Protein AF-A0A2N0Q363-F1 (afdb_monomer_lite)

Radius of gyration: 27.25 Å; chains: 1; bounding box: 91×52×74 Å

Secondary structure (DSSP, 8-state):
-------STHHHHHHHTTTTTTTTSS-----------------------------------------PPPPPPHHHHHHHHHH-----EEE--EEEEEEEEEE-S-HHHHHHT-TT-EEE-S--EEE--SS--SSPPSEEEEEEETT---TTS-SB-SS-B--TT-EEEHHHHHHHHHTT--EEE--SSS-EEE--GGGEEEHHHHHHHHHHHHHHHHHT-HHHHHHHHHHHHHHHHHHTPPPPTTS---TTTTTHHHHHHHHHHHHHHHHGGGGGGEEEEETTEEEEE--S-----BSSSTT-EEEEEEEEEEESSSS-EEEEEEE-----------------PPPHHHHHHHHHHHHHHHHHH----

Sequence (369 aa):
MIKTAPFSILEYLNKRYHGDIIKNSVLDDISSDSHDDPPDNGNHKDNADYEESDAPNEYDTASFSTTKSTRLSNEEELWISKTSIGPIIWAEAYEGKAIQYDHINEFYPSVLLQKGVQWPTGSGKFKTITRLNNNLQYGIYRVHIEGLPKKSSPQCSQLFRYNQEEYYTHYDIEIARKNGLGVELINISPNAYVFNPENLMDGKELFEDWAKVLIAIKRKKGIAGKVAKDLLVSLWGILCENPRKNGKVGPHRRMKPFILALARKTITETIRPISNHVKRIHTDGFILTNTIDNNLQVGPNTGDLKCEKNGSVIIKNSINVSWTNTEKEITNFVDKQGKKEREVTIPNELITIIIEYCDKLHPLLFINK

pLDDT: mean 70.88, std 25.03, range [20.95, 98.25]

Organism: NCBI:txid588596

InterPro domains:
  IPR043502 DNA/RNA polymerase superfamily [SSF56672] (74-319)

Foldseek 3Di:
DDDDDDPDDVVVCCVVVPNQLPPPPDDDDDDDDDDDDDDDDDDDDDDDDDDDDDDDDDPPPPPPPLLAQDDDDPVLVVLLVLLLDAAAWWFDWDWWWWFKKFFPLFLLVCLLQPPFDKFFRDFWDFAADDDDDPDDAFWKFQKDKAPQDDPPDDQHDLQAGHRPSRIYTPLRVNSSVVVVIDIGHDRDGRGITHDDPVRIDHSCVQPVVLCVVLVVQLVVPDPSVVVSSVVSVVLLCLCQPDQDPVRDHRRNSRRNSVSRSSQSSLSSVQCVLVVVQWRTDDRRMTMGHDDPDPVAQADNDRRGMHGQWTAIWGDPISVDIDGDPTDGPPPDPDDPDDDDDDDDNDPVVSSCVVVVVCVVCCSHGNDDD

Structure (mmCIF, N/CA/C/O backbone):
data_AF-A0A2N0Q363-F1
#
_entry.id   AF-A0A2N0Q363-F1
#
loop_
_atom_site.group_PDB
_atom_site.id
_atom_site.type_symbol
_atom_site.label_atom_id
_atom_site.label_alt_id
_atom_site.label_comp_id
_atom_site.label_asym_id
_atom_site.label_entity_id
_atom_site.label_seq_id
_atom_site.pdbx_PDB_ins_code
_atom_site.Cartn_x
_atom_site.Cartn_y
_atom_site.Cartn_z
_atom_site.occupancy
_atom_site.B_iso_or_equiv
_atom_site.auth_seq_id
_atom_site.auth_comp_id
_atom_site.auth_asym_id
_atom_site.auth_atom_id
_atom_site.pdbx_PDB_model_num
ATOM 1 N N . MET A 1 1 ? 29.050 34.525 14.781 1.00 24.78 1 MET A N 1
ATOM 2 C CA . MET A 1 1 ? 28.372 34.343 13.473 1.00 24.78 1 MET A CA 1
ATOM 3 C C . MET A 1 1 ? 27.379 33.196 13.586 1.00 24.78 1 MET A C 1
ATOM 5 O O . MET A 1 1 ? 27.803 32.093 13.895 1.00 24.78 1 MET A O 1
ATOM 9 N N . ILE A 1 2 ? 26.090 33.432 13.337 1.00 26.44 2 ILE A N 1
ATOM 10 C CA . ILE A 1 2 ? 25.059 32.378 13.338 1.00 26.44 2 ILE A CA 1
ATOM 11 C C . ILE A 1 2 ? 25.048 31.703 11.959 1.00 26.44 2 ILE A C 1
ATOM 13 O O . ILE A 1 2 ? 24.819 32.389 10.963 1.00 26.44 2 ILE A O 1
ATOM 17 N N . LYS A 1 3 ? 25.269 30.381 11.876 1.00 20.95 3 LYS A N 1
ATOM 18 C CA . LYS A 1 3 ? 25.103 29.614 10.624 1.00 20.95 3 LYS A CA 1
ATOM 19 C C . LYS A 1 3 ? 24.390 28.266 10.825 1.00 20.95 3 LYS A C 1
ATOM 21 O O . LYS A 1 3 ? 25.010 27.235 11.048 1.00 20.95 3 LYS A O 1
ATOM 26 N N . THR A 1 4 ? 23.073 28.334 10.606 1.00 22.66 4 THR A N 1
ATOM 27 C CA . THR A 1 4 ? 22.195 27.304 10.003 1.00 22.66 4 THR A CA 1
ATOM 28 C C . THR A 1 4 ? 21.996 25.963 10.725 1.00 22.66 4 THR A C 1
ATOM 30 O O . THR A 1 4 ? 22.806 25.045 10.611 1.00 22.66 4 THR A O 1
ATOM 33 N N . ALA A 1 5 ? 20.819 25.831 11.348 1.00 22.64 5 ALA A N 1
ATOM 34 C CA . ALA A 1 5 ? 20.248 24.591 11.879 1.00 22.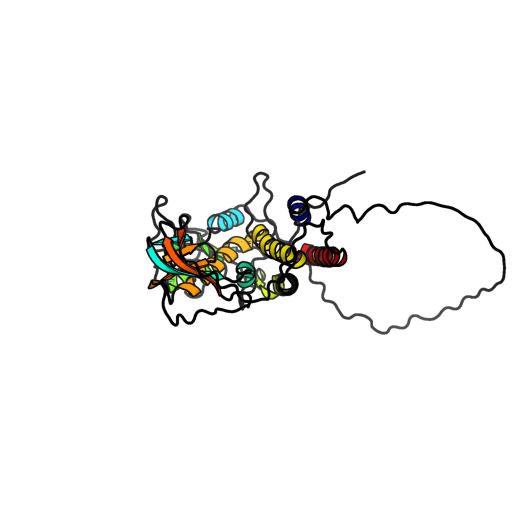64 5 ALA A CA 1
ATOM 35 C C . ALA A 1 5 ? 19.806 23.593 10.773 1.00 22.64 5 ALA A C 1
ATOM 37 O O . ALA A 1 5 ? 19.520 24.018 9.647 1.00 22.64 5 ALA A O 1
ATOM 38 N N . PRO A 1 6 ? 19.711 22.280 11.072 1.00 33.47 6 PRO A N 1
ATOM 39 C CA . PRO A 1 6 ? 19.264 21.266 10.116 1.00 33.47 6 PRO A CA 1
ATOM 40 C C . PRO A 1 6 ? 17.733 21.231 9.942 1.00 33.47 6 PRO A C 1
ATOM 42 O O . PRO A 1 6 ? 16.970 21.168 10.903 1.00 33.47 6 PRO A O 1
ATOM 45 N N . PHE A 1 7 ? 17.286 21.202 8.682 1.00 40.78 7 PHE A N 1
ATOM 46 C CA . PHE A 1 7 ? 15.884 21.018 8.276 1.00 40.78 7 PHE A CA 1
ATOM 47 C C . PHE A 1 7 ? 15.470 19.529 8.339 1.00 40.78 7 PHE A C 1
ATOM 49 O O . PHE A 1 7 ? 15.296 18.873 7.310 1.00 40.78 7 PHE A O 1
ATOM 56 N N . SER A 1 8 ? 15.297 18.979 9.539 1.00 48.00 8 SER A N 1
ATOM 57 C CA . SER A 1 8 ? 14.706 17.650 9.764 1.00 48.00 8 SER A CA 1
ATOM 58 C C . SER A 1 8 ? 13.872 17.645 11.056 1.00 48.00 8 SER A C 1
ATOM 60 O O . SER A 1 8 ? 13.942 18.596 11.827 1.00 48.00 8 SER A O 1
ATOM 62 N N . ILE A 1 9 ? 13.022 16.620 11.230 1.00 37.81 9 ILE A N 1
ATOM 63 C CA . ILE A 1 9 ? 12.110 16.273 12.356 1.00 37.81 9 ILE A CA 1
ATOM 64 C C . ILE A 1 9 ? 12.004 17.266 13.539 1.00 37.81 9 ILE A C 1
ATOM 66 O O . ILE A 1 9 ? 10.901 17.725 13.837 1.00 37.81 9 ILE A O 1
ATOM 70 N N . LEU A 1 10 ? 13.112 17.621 14.197 1.00 39.03 10 LEU A N 1
ATOM 71 C CA . LEU A 1 10 ? 13.212 18.665 15.228 1.00 39.03 10 LEU A CA 1
ATOM 72 C C . LEU A 1 10 ? 12.486 19.977 14.881 1.00 39.03 10 LEU A C 1
ATOM 74 O O . LEU A 1 10 ? 11.858 20.567 15.757 1.00 39.03 10 LEU A O 1
ATOM 78 N N . GLU A 1 11 ? 12.517 20.442 13.629 1.00 41.94 11 GLU A N 1
ATOM 79 C CA . GLU A 1 11 ? 11.822 21.678 13.231 1.00 41.94 11 GLU A CA 1
ATOM 80 C C . GLU A 1 11 ? 10.291 21.496 13.167 1.00 41.94 11 GLU A C 1
ATOM 82 O O . GLU A 1 11 ? 9.531 22.406 13.502 1.00 41.94 11 GLU A O 1
ATOM 87 N N . TYR A 1 12 ? 9.823 20.300 12.788 1.00 41.06 12 TYR A N 1
ATOM 88 C CA . TYR A 1 12 ? 8.403 19.931 12.814 1.00 41.06 12 TYR A CA 1
ATOM 89 C C . TYR A 1 12 ? 7.897 19.796 14.255 1.00 41.06 12 TYR A C 1
ATOM 91 O O . TYR A 1 12 ? 6.824 20.307 14.576 1.00 41.06 12 TYR A O 1
ATOM 99 N N . LEU A 1 13 ? 8.694 19.189 15.141 1.00 42.41 13 LEU A N 1
ATOM 100 C CA . LEU A 1 13 ? 8.395 19.117 16.572 1.00 42.41 13 LEU A CA 1
ATOM 101 C C . LEU A 1 13 ? 8.365 20.523 17.197 1.00 42.41 13 LEU A C 1
ATOM 103 O O . LEU A 1 13 ? 7.363 20.888 17.806 1.00 42.41 13 LEU A O 1
ATOM 107 N N . ASN A 1 14 ? 9.375 21.366 16.959 1.00 42.72 14 ASN A N 1
ATOM 108 C CA . ASN A 1 14 ? 9.403 22.748 17.461 1.00 42.72 14 ASN A CA 1
ATOM 109 C C . ASN A 1 14 ? 8.203 23.590 16.995 1.00 42.72 14 ASN A C 1
ATOM 111 O O . ASN A 1 14 ? 7.632 24.336 17.789 1.00 42.72 14 ASN A O 1
ATOM 115 N N . LYS A 1 15 ? 7.783 23.449 15.730 1.00 44.00 15 LYS A N 1
ATOM 116 C CA . LYS A 1 15 ? 6.592 24.134 15.193 1.00 44.00 15 LYS A CA 1
ATOM 117 C C . LYS A 1 15 ? 5.273 23.608 15.762 1.00 44.00 15 LYS A C 1
ATOM 119 O O . LYS A 1 15 ? 4.303 24.355 15.804 1.00 44.00 15 LYS A O 1
ATOM 124 N N . ARG A 1 16 ? 5.218 22.339 16.178 1.00 38.91 16 ARG A N 1
ATOM 125 C CA . ARG A 1 16 ? 4.003 21.675 16.687 1.00 38.91 16 ARG A CA 1
ATOM 126 C C . ARG A 1 16 ? 3.848 21.764 18.210 1.00 38.91 16 ARG A C 1
ATOM 128 O O . ARG A 1 16 ? 2.730 21.629 18.699 1.00 38.91 16 ARG A O 1
ATOM 135 N N . TYR A 1 17 ? 4.942 22.004 18.933 1.00 44.47 17 TYR A N 1
ATOM 136 C CA . TYR A 1 17 ? 5.000 22.075 20.399 1.00 44.47 17 TYR A CA 1
ATOM 137 C C . TYR A 1 17 ? 5.496 23.433 20.940 1.00 44.47 17 TYR A C 1
ATOM 139 O O . TYR A 1 17 ? 5.886 23.507 22.094 1.00 44.47 17 TYR A O 1
ATOM 147 N N . HIS A 1 18 ? 5.480 24.496 20.123 1.00 38.81 18 HIS A N 1
ATOM 148 C CA . HIS A 1 18 ? 5.748 25.892 20.517 1.00 38.81 18 HIS A CA 1
ATOM 149 C C . HIS A 1 18 ? 6.962 26.120 21.451 1.00 38.81 18 HIS A C 1
ATOM 151 O O . HIS A 1 18 ? 6.820 26.511 22.599 1.00 38.81 18 HIS A O 1
ATOM 157 N N . GLY A 1 19 ? 8.180 26.008 20.913 1.00 38.25 19 GLY A N 1
ATOM 158 C CA . GLY A 1 19 ? 9.359 26.706 21.463 1.00 38.25 19 GLY A CA 1
ATOM 159 C C . GLY A 1 19 ? 10.042 26.122 22.710 1.00 38.25 19 GLY A C 1
ATOM 160 O O . GLY A 1 19 ? 11.163 26.535 23.005 1.00 38.25 19 GLY A O 1
ATOM 161 N N . ASP A 1 20 ? 9.451 25.138 23.389 1.00 37.22 20 ASP A N 1
ATOM 162 C CA . ASP A 1 20 ? 9.991 24.609 24.655 1.00 37.22 20 ASP A CA 1
ATOM 163 C C . ASP A 1 20 ? 11.162 23.617 24.503 1.00 37.22 20 ASP A C 1
ATOM 165 O O . ASP A 1 20 ? 11.815 23.276 25.485 1.00 37.22 20 ASP A O 1
ATOM 169 N N . ILE A 1 21 ? 11.481 23.162 23.284 1.00 38.59 21 ILE A N 1
ATOM 170 C CA . ILE A 1 21 ? 12.544 22.159 23.055 1.00 38.59 21 ILE A CA 1
ATOM 171 C C . ILE A 1 21 ? 13.954 22.786 23.094 1.00 38.59 21 ILE A C 1
ATOM 173 O O . ILE A 1 21 ? 14.920 22.088 23.382 1.00 38.59 21 ILE A O 1
ATOM 177 N N . ILE A 1 22 ? 14.098 24.087 22.802 1.00 35.25 22 ILE A N 1
ATOM 178 C CA . ILE A 1 22 ? 15.415 24.734 22.593 1.00 35.25 22 ILE A CA 1
ATOM 179 C C . ILE A 1 22 ? 15.837 25.653 23.758 1.00 35.25 22 ILE A C 1
ATOM 181 O O . ILE A 1 22 ? 17.015 25.970 23.893 1.00 35.25 22 ILE A O 1
ATOM 185 N N . LYS A 1 23 ? 14.919 26.070 24.642 1.00 32.62 23 LYS A N 1
ATOM 186 C CA . LYS A 1 23 ? 15.236 27.060 25.692 1.00 32.62 23 LYS A CA 1
ATOM 187 C C . LYS A 1 23 ? 16.161 26.573 26.817 1.00 32.62 23 LYS A C 1
ATOM 189 O O . LYS A 1 23 ? 16.752 27.418 27.472 1.00 32.62 23 LYS A O 1
ATOM 194 N N . ASN A 1 24 ? 16.314 25.263 27.018 1.00 34.06 24 ASN A N 1
ATOM 195 C CA . ASN A 1 24 ? 17.075 24.701 28.145 1.00 34.06 24 ASN A CA 1
ATOM 196 C C . ASN A 1 24 ? 18.495 24.216 27.778 1.00 34.06 24 ASN A C 1
ATOM 198 O O . ASN A 1 24 ? 19.090 23.476 28.555 1.00 34.06 24 ASN A O 1
ATOM 202 N N . SER A 1 25 ? 19.034 24.565 26.601 1.00 34.03 25 SER A N 1
ATOM 203 C CA . SER A 1 25 ? 20.354 24.077 26.150 1.00 34.03 25 SER A CA 1
ATOM 204 C C . SER A 1 25 ? 21.435 25.156 26.001 1.00 34.03 25 SER A C 1
ATOM 206 O O . SER A 1 25 ? 22.494 24.862 25.450 1.00 34.03 25 SER A O 1
ATOM 208 N N . VAL A 1 26 ? 21.177 26.402 26.414 1.00 36.16 26 VAL A N 1
ATOM 209 C CA . VAL A 1 26 ? 22.154 27.508 26.405 1.00 36.16 26 VAL A CA 1
ATOM 210 C C . VAL A 1 26 ? 21.844 28.452 27.571 1.00 36.16 26 VAL A C 1
ATOM 212 O O . VAL A 1 26 ? 20.671 28.745 27.789 1.00 36.16 26 VAL A O 1
ATOM 215 N N . LEU A 1 27 ? 22.899 28.979 28.207 1.00 28.61 27 LEU A N 1
ATOM 216 C CA . LEU A 1 27 ? 22.931 29.866 29.385 1.00 28.61 27 LEU A CA 1
ATOM 217 C C . LEU A 1 27 ? 22.861 29.153 30.745 1.00 28.61 27 LEU A C 1
ATOM 219 O O . LEU A 1 27 ? 21.794 29.011 31.327 1.00 28.61 27 LEU A O 1
ATOM 223 N N . ASP A 1 28 ? 24.046 28.828 31.261 1.00 27.70 28 ASP A N 1
ATOM 224 C CA . ASP A 1 28 ? 24.479 29.304 32.580 1.00 27.70 28 ASP A CA 1
ATOM 225 C C . ASP A 1 28 ? 25.915 29.843 32.404 1.00 27.70 28 ASP A C 1
ATOM 227 O O . ASP A 1 28 ? 26.875 29.079 32.313 1.00 27.70 28 ASP A O 1
ATOM 231 N N . ASP A 1 29 ? 26.045 31.166 32.254 1.00 30.66 29 ASP A N 1
ATOM 232 C CA . ASP A 1 29 ? 27.328 31.873 32.121 1.00 30.66 29 ASP A CA 1
ATOM 233 C C . ASP A 1 29 ? 27.795 32.424 33.485 1.00 30.66 29 ASP A C 1
ATOM 235 O O . ASP A 1 29 ? 27.049 33.110 34.178 1.00 30.66 29 ASP A O 1
ATOM 239 N N . ILE A 1 30 ? 29.064 32.159 33.810 1.00 31.62 30 ILE A N 1
ATOM 240 C CA . ILE A 1 30 ? 30.063 33.052 34.442 1.00 31.62 30 ILE A CA 1
ATOM 241 C C . ILE A 1 30 ? 29.584 34.118 35.465 1.00 31.62 30 ILE A C 1
ATOM 243 O O . ILE A 1 30 ? 29.082 35.174 35.089 1.00 31.62 30 ILE A O 1
ATOM 247 N N . SER A 1 31 ? 29.972 33.932 36.738 1.00 27.50 31 SER A N 1
ATOM 248 C CA . SER A 1 31 ? 30.272 34.972 37.759 1.00 27.50 31 SER A CA 1
ATOM 249 C C . SER A 1 31 ? 30.922 34.253 38.963 1.00 27.50 31 SER A C 1
ATOM 251 O O . SER A 1 31 ? 30.257 33.429 39.577 1.00 27.50 31 SER A O 1
ATOM 253 N N . SER A 1 32 ? 32.249 34.237 39.160 1.00 27.86 32 SER A N 1
ATOM 254 C CA . SER A 1 32 ? 33.168 35.269 39.705 1.00 27.86 32 SER A CA 1
ATOM 255 C C . SER A 1 32 ? 33.143 35.429 41.240 1.00 27.86 32 SER A C 1
ATOM 257 O O . SER A 1 32 ? 32.070 35.448 41.832 1.00 27.86 32 SER A O 1
ATOM 259 N N . ASP A 1 33 ? 34.343 35.622 41.814 1.00 26.45 33 ASP A N 1
ATOM 260 C CA . ASP A 1 33 ? 34.711 35.839 43.236 1.00 26.45 33 ASP A CA 1
ATOM 261 C C . ASP A 1 33 ? 34.746 34.577 44.144 1.00 26.45 33 ASP A C 1
ATOM 263 O O . ASP A 1 33 ? 33.854 33.738 44.076 1.00 26.45 33 ASP A O 1
ATOM 267 N N . SER A 1 34 ? 35.750 34.354 45.016 1.00 28.02 34 SER A N 1
ATOM 268 C CA . SER A 1 34 ? 36.989 35.111 45.323 1.00 28.02 34 SER A CA 1
ATOM 269 C C . SER A 1 34 ? 38.110 34.229 45.947 1.00 28.02 34 SER A C 1
ATOM 271 O O . SER A 1 34 ? 37.933 33.032 46.144 1.00 28.02 34 SER A O 1
ATOM 273 N N . HIS A 1 35 ? 39.277 34.850 46.183 1.00 27.81 35 HIS A N 1
ATOM 274 C CA . HIS A 1 35 ? 40.577 34.362 46.700 1.00 27.81 35 HIS A CA 1
ATOM 275 C C . HIS A 1 35 ? 40.623 33.193 47.715 1.00 27.81 35 HIS A C 1
ATOM 277 O O . HIS A 1 35 ? 39.859 33.176 48.673 1.00 27.81 35 HIS A O 1
ATOM 283 N N . ASP A 1 36 ? 41.637 32.318 47.595 1.00 27.70 36 ASP A N 1
ATOM 284 C CA . ASP A 1 36 ? 42.900 32.394 48.376 1.00 27.70 36 ASP A CA 1
ATOM 285 C C . ASP A 1 36 ? 43.959 31.397 47.837 1.00 27.70 36 ASP A C 1
ATOM 287 O O . ASP A 1 36 ? 43.604 30.392 47.223 1.00 27.70 36 ASP A O 1
ATOM 291 N N . ASP A 1 37 ? 45.256 31.696 48.011 1.00 27.12 37 ASP A N 1
ATOM 292 C CA . ASP A 1 37 ? 46.393 30.996 47.367 1.00 27.12 37 ASP A CA 1
ATOM 293 C C . ASP A 1 37 ? 47.712 31.202 48.169 1.00 27.12 37 ASP A C 1
ATOM 295 O O . ASP A 1 37 ? 47.862 32.253 48.802 1.00 27.12 37 ASP A O 1
ATOM 299 N N . PRO A 1 38 ? 48.744 30.330 48.058 1.00 44.97 38 PRO A N 1
ATOM 300 C CA . PRO A 1 38 ? 48.733 28.887 48.336 1.00 44.97 38 PRO A CA 1
ATOM 301 C C . PRO A 1 38 ? 49.455 28.552 49.680 1.00 44.97 38 PRO A C 1
ATOM 303 O O . PRO A 1 38 ? 48.740 28.604 50.682 1.00 44.97 38 PRO A O 1
ATOM 306 N N . PRO A 1 39 ? 50.790 28.307 49.850 1.00 38.25 39 PRO A N 1
ATOM 307 C CA . PRO A 1 39 ? 51.896 27.872 48.966 1.00 38.25 39 PRO A CA 1
ATOM 308 C C . PRO A 1 39 ? 52.613 26.545 49.383 1.00 38.25 39 PRO A C 1
ATOM 310 O O . PRO A 1 39 ? 52.522 26.124 50.530 1.00 38.25 39 PRO A O 1
ATOM 313 N N . ASP A 1 40 ? 53.448 26.003 48.473 1.00 27.97 40 ASP A N 1
ATOM 314 C CA . ASP A 1 40 ? 54.680 25.191 48.713 1.00 27.97 40 ASP A CA 1
ATOM 315 C C . ASP A 1 40 ? 54.534 23.763 49.339 1.00 27.97 40 ASP A C 1
ATOM 317 O O . ASP A 1 40 ? 53.840 23.569 50.326 1.00 27.97 40 ASP A O 1
ATOM 321 N N . ASN A 1 41 ? 55.184 22.673 48.893 1.00 28.11 41 ASN A N 1
ATOM 322 C CA . ASN A 1 41 ? 56.568 22.524 48.416 1.00 28.11 41 ASN A CA 1
ATOM 323 C C . ASN A 1 41 ? 56.832 21.084 47.864 1.00 28.11 41 ASN A C 1
ATOM 325 O O . ASN A 1 41 ? 56.178 20.137 48.299 1.00 28.11 41 ASN A O 1
ATOM 329 N N . GLY A 1 42 ? 57.863 20.886 47.024 1.00 24.95 42 GLY A N 1
ATOM 330 C CA . GLY A 1 42 ? 58.711 19.675 47.125 1.00 24.95 42 GLY A CA 1
ATOM 331 C C . GLY A 1 42 ? 58.636 18.515 46.101 1.00 24.95 42 GLY A C 1
ATOM 332 O O . GLY A 1 42 ? 58.164 17.436 46.433 1.00 24.95 42 GLY A O 1
ATOM 333 N N . ASN A 1 43 ? 59.382 18.669 44.995 1.00 26.89 43 ASN A N 1
ATOM 334 C CA . ASN A 1 43 ? 60.409 17.721 44.486 1.00 26.89 43 ASN A CA 1
ATOM 335 C C . ASN A 1 43 ? 60.123 16.413 43.689 1.00 26.89 43 ASN A C 1
ATOM 337 O O . ASN A 1 43 ? 59.192 15.660 43.932 1.00 26.89 43 ASN A O 1
ATOM 341 N N . HIS A 1 44 ? 61.130 16.128 42.835 1.00 31.88 44 HIS A N 1
ATOM 342 C CA . HIS A 1 44 ? 61.491 14.903 42.083 1.00 31.88 44 HIS A CA 1
ATOM 343 C C . HIS A 1 44 ? 60.543 14.459 40.944 1.00 31.88 44 HIS A C 1
ATOM 345 O O . HIS A 1 44 ? 59.373 14.193 41.167 1.00 31.88 44 HIS A O 1
ATOM 351 N N . LYS A 1 45 ? 60.929 14.455 39.651 1.00 27.94 45 LYS A N 1
ATOM 352 C CA . LYS A 1 45 ? 62.086 13.819 38.959 1.00 27.94 45 LYS A CA 1
ATOM 353 C C . LYS A 1 45 ? 62.241 12.325 39.270 1.00 27.94 45 LYS A C 1
ATOM 355 O O . LYS A 1 45 ? 62.761 11.999 40.327 1.00 27.94 45 LYS A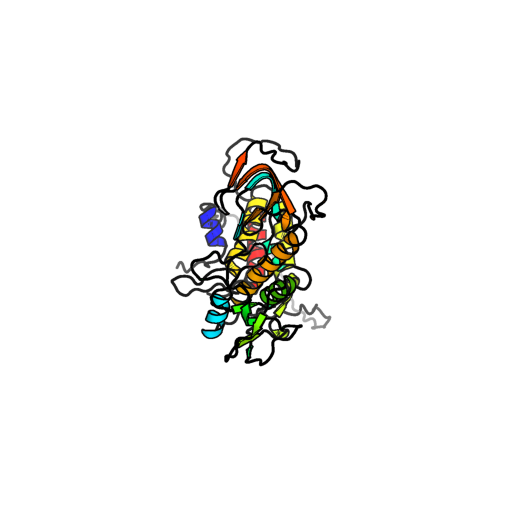 O 1
ATOM 360 N N . ASP A 1 46 ? 61.922 11.451 38.314 1.00 28.81 46 ASP A N 1
ATOM 361 C CA . ASP A 1 46 ? 62.925 10.938 37.361 1.00 28.81 46 ASP A CA 1
ATOM 362 C C . ASP A 1 46 ? 62.279 10.129 36.215 1.00 28.81 46 ASP A C 1
ATOM 364 O O . ASP A 1 46 ? 61.114 9.741 36.287 1.00 28.81 46 ASP A O 1
ATOM 368 N N . ASN A 1 47 ? 63.033 9.934 35.127 1.00 26.75 47 ASN A N 1
ATOM 369 C CA . ASN A 1 47 ? 62.620 9.151 33.956 1.00 26.75 47 ASN A CA 1
ATOM 370 C C . ASN A 1 47 ? 62.821 7.646 34.197 1.00 26.75 47 ASN A C 1
ATOM 372 O O . ASN A 1 47 ? 63.841 7.257 34.766 1.00 26.75 47 ASN A O 1
ATOM 376 N N . ALA A 1 48 ? 61.946 6.808 33.639 1.00 28.84 48 ALA A N 1
ATOM 377 C CA . ALA A 1 48 ? 62.285 5.433 33.270 1.00 28.84 48 ALA A CA 1
ATOM 378 C C . ALA A 1 48 ? 61.381 4.958 32.124 1.00 28.84 48 ALA A C 1
ATOM 380 O O . ALA A 1 48 ? 60.158 4.930 32.269 1.00 28.84 48 ALA A O 1
ATOM 381 N N . ASP A 1 49 ? 61.996 4.597 31.000 1.00 26.62 49 ASP A N 1
ATOM 382 C CA . ASP A 1 49 ? 61.336 3.935 29.877 1.00 26.62 49 ASP A CA 1
ATOM 383 C C . ASP A 1 49 ? 60.773 2.574 30.312 1.00 26.62 49 ASP A C 1
ATOM 385 O O . ASP A 1 49 ? 61.452 1.823 31.015 1.00 26.62 49 ASP A O 1
ATOM 389 N N . TYR A 1 50 ? 59.568 2.228 29.853 1.00 30.33 50 TYR A N 1
ATOM 390 C CA . TYR A 1 50 ? 59.069 0.854 29.897 1.00 30.33 50 TYR A CA 1
ATOM 391 C C . TYR A 1 50 ? 58.423 0.473 28.571 1.00 30.33 50 TYR A C 1
ATOM 393 O O . TYR A 1 50 ? 57.714 1.263 27.949 1.00 30.33 50 TYR A O 1
ATOM 401 N N . GLU A 1 51 ? 58.752 -0.740 28.141 1.00 28.55 51 GLU A N 1
ATOM 402 C CA . GLU A 1 51 ? 58.597 -1.215 26.773 1.00 28.55 51 GLU A CA 1
ATOM 403 C C . GLU A 1 51 ? 57.138 -1.483 26.383 1.00 28.55 51 GLU A C 1
ATOM 405 O O . GLU A 1 51 ? 56.314 -1.974 27.159 1.00 28.55 51 GLU A O 1
ATOM 410 N N . GLU A 1 52 ? 56.861 -1.191 25.117 1.00 30.38 52 GLU A N 1
ATOM 411 C CA . GLU A 1 52 ? 55.666 -1.585 24.383 1.00 30.38 52 GLU A CA 1
ATOM 412 C C . GLU A 1 52 ? 55.542 -3.122 24.378 1.00 30.38 52 GLU A C 1
ATOM 414 O O . GLU A 1 52 ? 56.463 -3.828 23.969 1.00 30.38 52 GLU A O 1
ATOM 419 N N . SER A 1 53 ? 54.416 -3.660 24.859 1.00 28.08 53 SER A N 1
ATOM 420 C CA . SER A 1 53 ? 54.111 -5.092 24.745 1.00 28.08 53 SER A CA 1
ATOM 421 C C . SER A 1 53 ? 52.635 -5.321 24.422 1.00 28.08 53 SER A C 1
ATOM 423 O O . SER A 1 53 ? 51.733 -4.921 25.159 1.00 28.08 53 SER A O 1
ATOM 425 N N . ASP A 1 54 ? 52.405 -5.957 23.274 1.00 29.91 54 ASP A N 1
ATOM 426 C CA . ASP A 1 54 ? 51.086 -6.172 22.689 1.00 29.91 54 ASP A CA 1
ATOM 427 C C . ASP A 1 54 ? 50.237 -7.196 23.458 1.00 29.91 54 ASP A C 1
ATOM 429 O O . ASP A 1 54 ? 50.636 -8.346 23.659 1.00 29.91 54 ASP A O 1
ATOM 433 N N . ALA A 1 55 ? 48.992 -6.825 23.762 1.00 26.84 55 ALA A N 1
ATOM 434 C CA . ALA A 1 55 ? 47.897 -7.769 23.976 1.00 26.84 55 ALA A CA 1
ATOM 435 C C . ALA A 1 55 ? 46.581 -7.168 23.436 1.00 26.84 55 ALA A C 1
ATOM 437 O O . ALA A 1 55 ? 46.341 -5.969 23.599 1.00 26.84 55 ALA A O 1
ATOM 438 N N . PRO A 1 56 ? 45.740 -7.955 22.740 1.00 25.86 56 PRO A N 1
ATOM 439 C CA . PRO A 1 56 ? 44.880 -7.417 21.690 1.00 25.86 56 PRO A CA 1
ATOM 440 C C . PRO A 1 56 ? 43.582 -6.812 22.221 1.00 25.86 56 PRO A C 1
ATOM 442 O O . PRO A 1 56 ? 42.829 -7.460 22.950 1.00 25.86 56 PRO A O 1
ATOM 445 N N . ASN A 1 57 ? 43.277 -5.597 21.768 1.00 28.30 57 ASN A N 1
ATOM 446 C CA . ASN A 1 57 ? 42.057 -4.886 22.122 1.00 28.30 57 ASN A CA 1
ATOM 447 C C . ASN A 1 57 ? 41.320 -4.415 20.861 1.00 28.30 57 ASN A C 1
ATOM 449 O O . ASN A 1 57 ? 41.244 -3.223 20.583 1.00 28.30 57 ASN A O 1
ATOM 453 N N . GLU A 1 58 ? 40.774 -5.358 20.089 1.00 26.62 58 GLU A N 1
ATOM 454 C CA . GLU A 1 58 ? 39.840 -5.025 19.012 1.00 26.62 58 GLU A CA 1
ATOM 455 C C . GLU A 1 58 ? 38.760 -6.107 18.874 1.00 26.62 58 GLU A C 1
ATOM 457 O O . GLU A 1 58 ? 38.922 -7.135 18.217 1.00 26.62 58 GLU A O 1
ATOM 462 N N . TYR A 1 59 ? 37.614 -5.863 19.519 1.00 27.11 59 TYR A N 1
ATOM 463 C CA . TYR A 1 59 ? 36.362 -6.388 18.990 1.00 27.11 59 TYR A CA 1
ATOM 464 C C . TYR A 1 59 ? 36.104 -5.627 17.700 1.00 27.11 59 TYR A C 1
ATOM 466 O O . TYR A 1 59 ? 35.725 -4.459 17.751 1.00 27.11 59 TYR A O 1
ATOM 474 N N . ASP A 1 60 ? 36.340 -6.299 16.577 1.00 24.16 60 ASP A N 1
ATOM 475 C CA . ASP A 1 60 ? 36.159 -5.782 15.225 1.00 24.16 60 ASP A CA 1
ATOM 476 C C . ASP A 1 60 ? 34.679 -5.417 15.002 1.00 24.16 60 ASP A C 1
ATOM 478 O O . ASP A 1 60 ? 33.855 -6.205 14.524 1.00 24.16 60 ASP A O 1
ATOM 482 N N . THR A 1 61 ? 34.295 -4.220 15.460 1.00 27.61 61 THR A N 1
ATOM 483 C CA . THR A 1 61 ? 32.971 -3.644 15.247 1.00 27.61 61 THR A CA 1
ATOM 484 C C . THR A 1 61 ? 32.886 -3.239 13.792 1.00 27.61 61 THR A C 1
ATOM 486 O O . THR A 1 61 ? 33.114 -2.076 13.453 1.00 27.61 61 THR A O 1
ATOM 489 N N . ALA A 1 62 ? 32.568 -4.230 12.954 1.00 25.30 62 ALA A N 1
ATOM 490 C CA . ALA A 1 62 ? 32.382 -4.105 11.520 1.00 25.30 62 ALA A CA 1
ATOM 491 C C . ALA A 1 62 ? 31.635 -2.807 11.209 1.00 25.30 62 ALA A C 1
ATOM 493 O O . ALA A 1 62 ? 30.431 -2.683 11.461 1.00 25.30 62 ALA A O 1
ATOM 494 N N . SER A 1 63 ? 32.378 -1.809 10.722 1.00 29.02 63 SER A N 1
ATOM 495 C CA . SER A 1 63 ? 31.806 -0.490 10.497 1.00 29.02 63 SER A CA 1
ATOM 496 C C . SER A 1 63 ? 30.718 -0.630 9.438 1.00 29.02 63 SER A C 1
ATOM 498 O O . SER A 1 63 ? 30.994 -0.965 8.285 1.00 29.02 63 SER A O 1
ATOM 500 N N . PHE A 1 64 ? 29.459 -0.417 9.835 1.00 32.78 64 PHE A N 1
ATOM 501 C CA . PHE A 1 64 ? 28.344 -0.364 8.897 1.00 32.78 64 PHE A CA 1
ATOM 502 C C . PHE A 1 64 ? 28.577 0.840 7.988 1.00 32.78 64 PHE A C 1
ATOM 504 O O . PHE A 1 64 ? 28.235 1.978 8.323 1.00 32.78 64 PHE A O 1
ATOM 511 N N . SER A 1 65 ? 29.222 0.585 6.847 1.00 29.58 65 SER A N 1
ATOM 512 C CA . SER A 1 65 ? 29.544 1.602 5.860 1.00 29.58 65 SER A CA 1
ATOM 513 C C . SER A 1 65 ? 28.249 2.303 5.481 1.00 29.58 65 SER A C 1
ATOM 515 O O . SER A 1 65 ? 27.319 1.664 4.990 1.00 29.58 65 SER A O 1
ATOM 517 N N . THR A 1 66 ? 28.159 3.598 5.772 1.00 37.41 66 THR A N 1
ATOM 518 C CA . THR A 1 66 ? 26.887 4.318 5.748 1.00 37.41 66 THR A CA 1
ATOM 519 C C . THR A 1 66 ? 26.340 4.345 4.322 1.00 37.41 66 THR A C 1
ATOM 521 O O . THR A 1 66 ? 26.838 5.100 3.483 1.00 37.41 66 THR A O 1
ATOM 524 N N . THR A 1 67 ? 25.345 3.505 4.023 1.00 41.94 67 THR A N 1
ATOM 525 C CA . THR A 1 67 ? 24.809 3.319 2.666 1.00 41.94 67 THR A CA 1
ATOM 526 C C . THR A 1 67 ? 24.054 4.569 2.217 1.00 41.94 67 THR A C 1
ATOM 528 O O . THR A 1 67 ? 22.852 4.722 2.429 1.00 41.94 67 THR A O 1
ATOM 531 N N . LYS A 1 68 ? 24.788 5.507 1.607 1.00 50.28 68 LYS A N 1
ATOM 532 C CA . LYS A 1 68 ? 24.273 6.808 1.166 1.00 50.28 68 LYS A CA 1
ATOM 533 C C . LYS A 1 68 ? 23.167 6.617 0.129 1.00 50.28 68 LYS A C 1
ATOM 535 O O . LYS A 1 68 ? 23.400 6.029 -0.927 1.00 50.28 68 LYS A O 1
ATOM 540 N N . SER A 1 69 ? 21.992 7.192 0.386 1.00 55.56 69 SER A N 1
ATOM 541 C CA . SER A 1 69 ? 20.903 7.218 -0.596 1.00 55.56 69 SER A CA 1
ATOM 542 C C . SER A 1 69 ? 21.342 7.957 -1.864 1.00 55.56 69 SER A C 1
ATOM 544 O O . SER A 1 69 ? 21.679 9.144 -1.832 1.00 55.56 69 SER A O 1
ATOM 546 N N . THR A 1 70 ? 21.373 7.250 -2.993 1.00 64.50 70 THR A N 1
ATOM 547 C CA . THR A 1 70 ? 21.812 7.819 -4.272 1.00 64.50 70 THR A CA 1
ATOM 548 C C . THR A 1 70 ? 20.729 8.711 -4.868 1.00 64.50 70 THR A C 1
ATOM 550 O O . THR A 1 70 ? 19.548 8.347 -4.884 1.00 64.50 70 THR A O 1
ATOM 553 N N . ARG A 1 71 ? 21.123 9.871 -5.412 1.00 71.62 71 ARG A N 1
ATOM 554 C CA . ARG A 1 71 ? 20.202 10.769 -6.122 1.00 71.62 71 ARG A CA 1
ATOM 555 C C . ARG A 1 71 ? 19.491 10.007 -7.244 1.00 71.62 71 ARG A C 1
ATOM 557 O O . ARG A 1 71 ? 20.131 9.318 -8.032 1.00 71.62 71 ARG A O 1
ATOM 564 N N . LEU A 1 72 ? 18.174 10.167 -7.311 1.00 81.12 72 LEU A N 1
ATOM 565 C CA . LEU A 1 72 ? 17.346 9.598 -8.367 1.00 81.12 72 LEU A CA 1
ATOM 566 C C . LEU A 1 72 ? 17.641 10.253 -9.718 1.00 81.12 72 LEU A C 1
ATOM 568 O O . LEU A 1 72 ? 17.726 11.480 -9.819 1.00 81.12 72 LEU A O 1
ATOM 572 N N . SER A 1 73 ? 17.740 9.429 -10.756 1.00 86.00 73 SER A N 1
ATOM 573 C CA . SER A 1 73 ? 17.633 9.886 -12.140 1.00 86.00 73 SER A CA 1
ATOM 574 C C . SER A 1 73 ? 16.207 10.362 -12.448 1.00 86.00 73 SER A C 1
ATOM 576 O O . SER A 1 73 ? 15.237 9.952 -11.805 1.00 86.00 73 SER A O 1
ATOM 578 N N . ASN A 1 74 ? 16.063 11.212 -13.469 1.00 87.25 74 ASN A N 1
ATOM 579 C CA . ASN A 1 74 ? 14.753 11.722 -13.893 1.00 87.25 74 ASN A CA 1
ATOM 580 C C . ASN A 1 74 ? 13.796 10.592 -14.320 1.00 87.25 74 ASN A C 1
ATOM 582 O O . ASN A 1 74 ? 12.586 10.709 -14.132 1.00 87.25 74 ASN A O 1
ATOM 586 N N . GLU A 1 75 ? 14.328 9.498 -14.877 1.00 91.31 75 GLU A N 1
ATOM 587 C CA . GLU A 1 75 ? 13.530 8.339 -15.277 1.00 91.31 75 GLU A CA 1
ATOM 588 C C . GLU A 1 75 ? 13.053 7.531 -14.062 1.00 91.31 75 GLU A C 1
ATOM 590 O O . GLU A 1 75 ? 11.856 7.264 -13.951 1.00 91.31 75 GLU A O 1
ATOM 595 N N . GLU A 1 76 ? 13.931 7.216 -13.098 1.00 91.19 76 GLU A N 1
ATOM 596 C CA . GLU A 1 76 ? 13.507 6.564 -11.847 1.00 91.19 76 GLU A CA 1
ATOM 597 C C . GLU A 1 76 ? 12.441 7.398 -11.126 1.00 91.19 76 GLU A C 1
ATOM 599 O O . GLU A 1 76 ? 11.421 6.863 -10.693 1.00 91.19 76 GLU A O 1
ATOM 604 N N . GLU A 1 77 ? 12.644 8.715 -11.032 1.00 89.56 77 GLU A N 1
ATOM 605 C CA . GLU A 1 77 ? 11.713 9.633 -10.372 1.00 89.56 77 GLU A CA 1
ATOM 606 C C . GLU A 1 77 ? 10.337 9.651 -11.058 1.00 89.56 77 GLU A C 1
ATOM 608 O O . GLU A 1 77 ? 9.304 9.670 -10.377 1.00 89.56 77 GLU A O 1
ATOM 613 N N . LEU A 1 78 ? 10.294 9.573 -12.394 1.00 91.94 78 LEU A N 1
ATOM 614 C CA . LEU A 1 78 ? 9.054 9.448 -13.162 1.00 91.94 78 LEU A CA 1
ATOM 615 C C . LEU A 1 78 ? 8.332 8.130 -12.847 1.00 91.94 78 LEU A C 1
ATOM 617 O O . LEU A 1 78 ? 7.146 8.150 -12.512 1.00 91.94 78 LEU A O 1
ATOM 621 N N . TRP A 1 79 ? 9.041 6.999 -12.908 1.00 95.75 79 TRP A N 1
ATOM 622 C CA . TRP A 1 79 ? 8.487 5.670 -12.626 1.00 95.75 79 TRP A CA 1
ATOM 623 C C . TRP A 1 79 ? 7.959 5.562 -11.190 1.00 95.75 79 TRP A C 1
ATOM 625 O O . TRP A 1 79 ? 6.813 5.164 -10.972 1.00 95.75 79 TRP A O 1
ATOM 635 N N . ILE A 1 80 ? 8.753 5.985 -10.204 1.00 93.00 80 ILE A N 1
ATOM 636 C CA . ILE A 1 80 ? 8.369 6.012 -8.786 1.00 93.00 80 ILE A CA 1
ATOM 637 C C . ILE A 1 80 ? 7.128 6.885 -8.594 1.00 93.00 80 ILE A C 1
ATOM 639 O O . ILE A 1 80 ? 6.189 6.475 -7.911 1.00 93.00 80 ILE A O 1
ATOM 643 N N . SER A 1 81 ? 7.091 8.077 -9.198 1.00 91.25 81 SER A N 1
ATOM 644 C CA . SER A 1 81 ? 5.972 9.013 -9.040 1.00 91.25 81 SER A CA 1
ATOM 645 C C . SER A 1 81 ? 4.685 8.499 -9.680 1.00 91.25 81 SER A C 1
ATOM 647 O O . SER A 1 81 ? 3.645 8.548 -9.029 1.00 91.25 81 SER A O 1
ATOM 649 N N . LYS A 1 82 ? 4.749 7.926 -10.890 1.00 94.50 82 LYS A N 1
ATOM 650 C CA . LYS A 1 82 ? 3.583 7.317 -11.554 1.00 94.50 82 LYS A CA 1
ATOM 651 C C . LYS A 1 82 ? 3.049 6.079 -10.830 1.00 94.50 82 LYS A C 1
ATOM 653 O O . LYS A 1 82 ? 1.855 5.816 -10.896 1.00 94.50 82 LYS A O 1
ATOM 658 N N . THR A 1 83 ? 3.902 5.345 -10.116 1.00 96.31 83 THR A N 1
ATOM 659 C CA . THR A 1 83 ? 3.513 4.151 -9.333 1.00 96.31 83 THR A CA 1
ATOM 660 C C . THR A 1 83 ? 2.989 4.498 -7.936 1.00 96.31 83 THR A C 1
ATOM 662 O O . THR A 1 83 ? 2.281 3.707 -7.317 1.00 96.31 83 THR A O 1
ATOM 665 N N . SER A 1 84 ? 3.321 5.684 -7.415 1.00 93.00 84 SER A N 1
ATOM 666 C CA . SER A 1 84 ? 2.976 6.129 -6.056 1.00 93.00 84 SER A CA 1
ATOM 667 C C . SER A 1 84 ? 1.503 6.545 -5.921 1.00 93.00 84 SER A C 1
ATOM 669 O O . SER A 1 84 ? 1.192 7.691 -5.598 1.00 93.00 84 SER A O 1
ATOM 671 N N . ILE A 1 85 ? 0.583 5.611 -6.164 1.00 92.31 85 ILE A N 1
ATOM 672 C CA . ILE A 1 85 ? -0.856 5.811 -5.970 1.00 92.31 85 ILE A CA 1
ATOM 673 C C . ILE A 1 85 ? -1.239 5.671 -4.490 1.00 92.31 85 ILE A C 1
ATOM 675 O O . ILE A 1 85 ? -0.566 4.991 -3.715 1.00 92.31 85 ILE A O 1
ATOM 679 N N . GLY A 1 86 ? -2.338 6.323 -4.110 1.00 88.88 86 GLY A N 1
ATOM 680 C CA . GLY A 1 86 ? -2.842 6.352 -2.738 1.00 88.88 86 GLY A CA 1
ATOM 681 C C . GLY A 1 86 ? -3.441 5.027 -2.222 1.00 88.88 86 GLY A C 1
ATOM 682 O O . GLY A 1 86 ? -3.328 3.979 -2.867 1.00 88.88 86 GLY A O 1
ATOM 683 N N . PRO A 1 87 ? -4.085 5.070 -1.044 1.00 90.94 87 PRO A N 1
ATOM 684 C CA . PRO A 1 87 ? -4.723 3.914 -0.416 1.00 90.94 87 PRO A CA 1
ATOM 685 C C . PRO A 1 87 ? -5.997 3.468 -1.153 1.00 90.94 87 PRO A C 1
ATOM 687 O O . PRO A 1 87 ? -6.508 4.158 -2.042 1.00 90.94 87 PRO A O 1
ATOM 690 N N . ILE A 1 88 ? -6.549 2.326 -0.734 1.00 91.81 88 ILE A N 1
ATOM 691 C CA . ILE A 1 88 ? -7.920 1.942 -1.083 1.00 91.81 88 ILE A CA 1
ATOM 692 C C . ILE A 1 88 ? -8.882 2.837 -0.286 1.00 91.81 88 ILE A C 1
ATOM 694 O O . ILE A 1 88 ? -8.777 2.975 0.933 1.00 91.81 88 ILE A O 1
ATOM 698 N N . ILE A 1 89 ? -9.805 3.481 -1.000 1.00 92.69 89 ILE A N 1
ATOM 699 C CA . ILE A 1 89 ? -10.901 4.272 -0.440 1.00 92.69 89 ILE A CA 1
ATOM 700 C C . ILE A 1 89 ? -12.154 3.854 -1.199 1.00 92.69 89 ILE A C 1
ATOM 702 O O . ILE A 1 89 ? -12.298 4.155 -2.384 1.00 92.69 89 ILE A O 1
ATOM 706 N N . TRP A 1 90 ? -13.052 3.151 -0.522 1.00 94.31 90 TRP A N 1
ATOM 707 C CA . TRP A 1 90 ? -14.241 2.557 -1.124 1.00 94.31 90 TRP A CA 1
ATOM 708 C C . TRP A 1 90 ? -15.393 2.570 -0.117 1.00 94.31 90 TRP A C 1
ATOM 710 O O . TRP A 1 90 ? -15.166 2.494 1.090 1.00 94.31 90 TRP A O 1
ATOM 720 N N . ALA A 1 91 ? -16.627 2.692 -0.593 1.00 92.94 91 ALA A N 1
ATOM 721 C CA . ALA A 1 91 ? -17.816 2.526 0.231 1.00 92.94 91 ALA A CA 1
ATOM 722 C C . ALA A 1 91 ? -19.023 2.140 -0.621 1.00 92.94 91 ALA A C 1
ATOM 724 O O . ALA A 1 91 ? -19.142 2.576 -1.767 1.00 92.94 91 ALA A O 1
ATOM 725 N N . GLU A 1 92 ? -19.934 1.401 -0.007 1.00 92.00 92 GLU A N 1
ATOM 726 C CA . GLU A 1 92 ? -21.298 1.177 -0.472 1.00 92.00 92 GLU A CA 1
ATOM 727 C C . GLU A 1 92 ? -22.260 1.967 0.429 1.00 92.00 92 GLU A C 1
ATOM 729 O O . GLU A 1 92 ? -21.962 2.210 1.603 1.00 92.00 92 GLU A O 1
ATOM 734 N N . ALA A 1 93 ? -23.406 2.393 -0.106 1.00 93.56 93 ALA A N 1
ATOM 735 C CA . ALA A 1 93 ? -24.446 2.997 0.718 1.00 93.56 93 ALA A CA 1
ATOM 736 C C . ALA A 1 93 ? -25.039 1.939 1.664 1.00 93.56 93 ALA A C 1
ATOM 738 O O . ALA A 1 93 ? -25.454 0.870 1.222 1.00 93.56 93 ALA A O 1
ATOM 739 N N . TYR A 1 94 ? -25.071 2.226 2.964 1.00 94.00 94 TYR A N 1
ATOM 740 C CA . TYR A 1 94 ? -25.544 1.279 3.975 1.00 94.00 94 TYR A CA 1
ATOM 741 C C . TYR A 1 94 ? -26.145 2.005 5.176 1.00 94.00 94 TYR A C 1
ATOM 743 O O . TYR A 1 94 ? -25.598 3.007 5.636 1.00 94.00 94 TYR A O 1
ATOM 751 N N . GLU A 1 95 ? -27.231 1.460 5.713 1.00 93.69 95 GLU A N 1
ATOM 752 C CA . GLU A 1 95 ? -27.842 1.883 6.968 1.00 93.69 95 GLU A CA 1
ATOM 753 C C . GLU A 1 95 ? -28.158 0.645 7.816 1.00 93.69 95 GLU A C 1
ATOM 755 O O . GLU A 1 95 ? -28.783 -0.301 7.335 1.00 93.69 95 GLU A O 1
ATOM 760 N N . GLY A 1 96 ? -27.689 0.623 9.065 1.00 92.00 96 GLY A N 1
ATOM 761 C CA . GLY A 1 96 ? -27.895 -0.507 9.973 1.00 92.00 96 GLY A CA 1
ATOM 762 C C . GLY A 1 96 ? -26.780 -0.684 11.003 1.00 92.00 96 GLY A C 1
ATOM 763 O O . GLY A 1 96 ? -25.949 0.203 11.197 1.00 92.00 96 GLY A O 1
ATOM 764 N N . LYS A 1 97 ? -26.768 -1.833 11.688 1.00 91.19 97 LYS A N 1
ATOM 765 C CA . LYS A 1 97 ? -25.756 -2.156 12.708 1.00 91.19 97 LYS A CA 1
ATOM 766 C C . LYS A 1 97 ? -24.423 -2.556 12.075 1.00 91.19 97 LYS A C 1
ATOM 768 O O . LYS A 1 97 ? -24.372 -3.454 11.234 1.00 91.19 97 LYS A O 1
ATOM 773 N N . ALA A 1 98 ? -23.338 -1.950 12.541 1.00 91.31 98 ALA A N 1
ATOM 774 C CA . ALA A 1 98 ? -21.992 -2.224 12.062 1.00 91.31 98 ALA A CA 1
ATOM 775 C C . ALA A 1 98 ? -20.932 -2.034 13.153 1.00 91.31 98 ALA A C 1
ATOM 777 O O . ALA A 1 98 ? -21.166 -1.376 14.168 1.00 91.31 98 ALA A O 1
ATOM 778 N N . ILE A 1 99 ? -19.737 -2.555 12.881 1.00 89.25 99 ILE A N 1
ATOM 779 C CA . ILE A 1 99 ? -18.532 -2.332 13.679 1.00 89.25 99 ILE A CA 1
ATOM 780 C C . ILE A 1 99 ? -17.489 -1.632 12.800 1.00 89.25 99 ILE A C 1
ATOM 782 O O . ILE A 1 99 ? -17.265 -2.026 11.653 1.00 89.25 99 ILE A O 1
ATOM 786 N N . GLN A 1 100 ? -16.868 -0.572 13.320 1.00 89.62 100 GLN A N 1
ATOM 787 C CA . GLN A 1 100 ? -15.687 0.052 12.724 1.00 89.62 100 GLN A CA 1
ATOM 788 C C . GLN A 1 100 ? -14.437 -0.591 13.319 1.00 89.62 100 GLN A C 1
ATOM 790 O O . GLN A 1 100 ? -14.189 -0.455 14.519 1.00 89.62 100 GLN A O 1
ATOM 795 N N . TYR A 1 101 ? -13.634 -1.217 12.464 1.00 86.81 101 TYR A N 1
ATOM 796 C CA . TYR A 1 101 ? -12.279 -1.634 12.789 1.00 86.81 101 TYR A CA 1
ATOM 797 C C . TYR A 1 101 ? -11.279 -0.632 12.217 1.00 86.81 101 TYR A C 1
ATOM 799 O O . TYR A 1 101 ? -11.427 -0.163 11.087 1.00 86.81 101 TYR A O 1
ATOM 807 N N . ASP A 1 102 ? -10.249 -0.328 12.992 1.00 83.44 102 ASP A N 1
ATOM 808 C CA . ASP A 1 102 ? -9.029 0.327 12.523 1.00 83.44 102 ASP A CA 1
ATOM 809 C C . ASP A 1 102 ? -7.854 -0.596 12.850 1.00 83.44 102 ASP A C 1
ATOM 811 O O . ASP A 1 102 ? -7.877 -1.267 13.891 1.00 83.44 102 ASP A O 1
ATOM 815 N N . HIS A 1 103 ? -6.831 -0.669 11.996 1.00 69.06 103 HIS A N 1
ATOM 816 C CA . HIS A 1 103 ? -5.596 -1.327 12.421 1.00 69.06 103 HIS A CA 1
ATOM 817 C C . HIS A 1 103 ? -5.032 -0.575 13.621 1.00 69.06 103 HIS A C 1
ATOM 819 O O . HIS A 1 103 ? -5.056 0.655 13.681 1.00 69.06 103 HIS A O 1
ATOM 825 N N . ILE A 1 104 ? -4.499 -1.307 14.596 1.00 61.19 104 ILE A N 1
ATOM 826 C CA . ILE A 1 104 ? -3.897 -0.713 15.779 1.00 61.19 104 ILE A CA 1
ATOM 827 C C . ILE A 1 104 ? -2.747 0.158 15.327 1.00 61.19 104 ILE A C 1
ATOM 829 O O . ILE A 1 104 ? -1.664 -0.330 15.020 1.00 61.19 104 ILE A O 1
ATOM 833 N N . ASN A 1 105 ? -3.029 1.466 15.312 1.00 59.44 105 ASN A N 1
ATOM 834 C CA . ASN A 1 105 ? -2.237 2.508 15.938 1.00 59.44 105 ASN A CA 1
ATOM 835 C C . ASN A 1 105 ? -0.743 2.195 15.764 1.00 59.44 105 ASN A C 1
ATOM 837 O O . ASN A 1 105 ? -0.093 2.043 16.778 1.00 59.44 105 ASN A O 1
ATOM 841 N N . GLU A 1 106 ? -0.261 2.013 14.526 1.00 73.81 106 GLU A N 1
ATOM 842 C CA . GLU A 1 106 ? 1.049 1.441 14.099 1.00 73.81 106 GLU A CA 1
ATOM 843 C C . GLU A 1 106 ? 0.956 0.697 12.737 1.00 73.81 106 GLU A C 1
ATOM 845 O O . GLU A 1 106 ? 1.910 0.027 12.348 1.00 73.81 106 GLU A O 1
ATOM 850 N N . PHE A 1 107 ? -0.129 0.836 11.957 1.00 80.88 107 PHE A N 1
ATOM 851 C CA . PHE A 1 107 ? -0.279 0.166 10.655 1.00 80.88 107 PHE A CA 1
ATOM 852 C C . PHE A 1 107 ? 0.950 0.321 9.734 1.00 80.88 107 PHE A C 1
ATOM 854 O O . PHE A 1 107 ? 1.521 -0.679 9.303 1.00 80.88 107 PHE A O 1
ATOM 861 N N . TYR A 1 108 ? 1.448 1.542 9.508 1.00 80.56 108 TYR A N 1
ATOM 862 C CA . TYR A 1 108 ? 2.650 1.739 8.685 1.00 80.56 108 TYR A CA 1
ATOM 863 C C . TYR A 1 108 ? 3.929 1.112 9.280 1.00 80.56 108 TYR A C 1
ATOM 865 O O . TYR A 1 108 ? 4.614 0.418 8.535 1.00 80.56 108 TYR A O 1
ATOM 873 N N . PRO A 1 109 ? 4.246 1.250 10.585 1.00 82.38 109 PRO A N 1
ATOM 874 C CA . PRO A 1 109 ? 5.266 0.424 11.239 1.00 82.38 109 PRO A CA 1
ATOM 875 C C . PRO A 1 109 ? 5.108 -1.092 11.023 1.00 82.38 109 PRO A C 1
ATOM 877 O O . PRO A 1 109 ? 6.103 -1.754 10.745 1.00 82.38 109 PRO A O 1
ATOM 880 N N . SER A 1 110 ? 3.891 -1.651 11.078 1.00 85.31 110 SER A N 1
ATOM 881 C CA . SER A 1 110 ? 3.677 -3.085 10.804 1.00 85.31 110 SER A CA 1
ATOM 882 C C . SER A 1 110 ? 3.920 -3.467 9.337 1.00 85.31 110 SER A C 1
ATOM 884 O O . SER A 1 110 ? 4.458 -4.538 9.076 1.00 85.31 110 SER A O 1
ATOM 886 N N . VAL A 1 111 ? 3.620 -2.573 8.385 1.00 88.44 111 VAL A N 1
ATOM 887 C CA . VAL A 1 111 ? 3.966 -2.738 6.960 1.00 88.44 111 VAL A CA 1
ATOM 888 C C . VAL A 1 111 ? 5.485 -2.691 6.759 1.00 88.44 111 VAL A C 1
ATOM 890 O O . VAL A 1 111 ? 6.031 -3.543 6.064 1.00 88.44 111 VAL A O 1
ATOM 893 N N . LEU A 1 112 ? 6.181 -1.744 7.402 1.00 87.19 112 LEU A N 1
ATOM 894 C CA . LEU A 1 112 ? 7.647 -1.602 7.344 1.00 87.19 112 LEU A CA 1
ATOM 895 C C . LEU A 1 112 ? 8.401 -2.818 7.912 1.00 87.19 112 LEU A C 1
ATOM 897 O O . LEU A 1 112 ? 9.526 -3.077 7.483 1.00 87.19 112 LEU A O 1
ATOM 901 N N . LEU A 1 113 ? 7.771 -3.556 8.833 1.00 87.38 113 LEU A N 1
ATOM 902 C CA . LEU A 1 113 ? 8.328 -4.699 9.570 1.00 87.38 113 LEU A CA 1
ATOM 903 C C . LEU A 1 113 ? 7.665 -6.045 9.252 1.00 87.38 113 LEU A C 1
ATOM 905 O O . LEU A 1 113 ? 7.859 -7.025 9.979 1.00 87.38 113 LEU A O 1
ATOM 909 N N . GLN A 1 114 ? 6.880 -6.115 8.178 1.00 88.62 114 GLN A N 1
ATOM 910 C CA . GLN A 1 114 ? 6.228 -7.351 7.763 1.00 88.62 114 GLN A CA 1
ATOM 911 C C . GLN A 1 114 ? 7.273 -8.453 7.504 1.00 88.62 114 GLN A C 1
ATOM 913 O O . GLN A 1 114 ? 8.346 -8.206 6.958 1.00 88.62 114 GLN A O 1
ATOM 918 N N . LYS A 1 115 ? 6.986 -9.693 7.920 1.00 88.31 115 LYS A N 1
ATOM 919 C CA . LYS A 1 115 ? 7.959 -10.799 7.872 1.00 88.31 115 LYS A CA 1
ATOM 920 C C . LYS A 1 115 ? 8.515 -11.004 6.453 1.00 88.31 115 LYS A C 1
ATOM 922 O O . LYS A 1 115 ? 7.759 -11.342 5.546 1.00 88.31 115 LYS A O 1
ATOM 927 N N . GLY A 1 116 ? 9.835 -10.870 6.300 1.00 88.06 116 GLY A N 1
ATOM 928 C CA . GLY A 1 116 ? 10.537 -11.036 5.022 1.00 88.06 116 GLY A CA 1
ATOM 929 C C . GLY A 1 116 ? 10.354 -9.873 4.041 1.00 88.06 116 GLY A C 1
ATOM 930 O O . GLY A 1 116 ? 10.609 -10.045 2.851 1.00 88.06 116 GLY A O 1
ATOM 931 N N . VAL A 1 117 ? 9.876 -8.712 4.504 1.00 92.25 117 VAL A N 1
ATOM 932 C CA . VAL A 1 117 ? 9.797 -7.511 3.671 1.00 92.25 117 VAL A CA 1
ATOM 933 C C . VAL A 1 117 ? 11.187 -6.939 3.416 1.00 92.25 117 VAL A C 1
ATOM 935 O O . VAL A 1 117 ? 12.030 -6.892 4.309 1.00 92.25 117 VAL A O 1
ATOM 938 N N . GLN A 1 118 ? 11.408 -6.467 2.193 1.00 92.94 118 GLN A N 1
ATOM 939 C CA . GLN A 1 118 ? 12.637 -5.790 1.802 1.00 92.94 118 GLN A CA 1
ATOM 940 C C . GLN A 1 118 ? 12.318 -4.442 1.158 1.00 92.94 118 GLN A C 1
ATOM 942 O O . GLN A 1 118 ? 11.270 -4.278 0.521 1.00 92.94 118 GLN A O 1
ATOM 947 N N . TRP A 1 119 ? 13.237 -3.488 1.291 1.00 92.25 119 TRP A N 1
ATOM 948 C CA . TRP A 1 119 ? 13.062 -2.111 0.836 1.00 92.25 119 TRP A CA 1
ATOM 949 C C . TRP A 1 119 ? 14.211 -1.659 -0.074 1.00 92.25 119 TRP A C 1
ATOM 951 O O . TRP A 1 119 ? 15.374 -1.902 0.252 1.00 92.25 119 TRP A O 1
ATOM 961 N N . PRO A 1 120 ? 13.924 -0.979 -1.201 1.00 91.38 120 PRO A N 1
ATOM 962 C CA . PRO A 1 120 ? 14.951 -0.531 -2.132 1.00 91.38 120 PRO A CA 1
ATOM 963 C C . PRO A 1 120 ? 15.715 0.673 -1.582 1.00 91.38 120 PRO A C 1
ATOM 965 O O . PRO A 1 120 ? 15.180 1.782 -1.479 1.00 91.38 120 PRO A O 1
ATOM 968 N N . THR A 1 121 ? 16.988 0.447 -1.271 1.00 85.00 121 THR A N 1
ATOM 969 C CA . THR A 1 121 ? 17.956 1.474 -0.863 1.00 85.00 121 THR A CA 1
ATOM 970 C C . THR A 1 121 ? 18.882 1.847 -2.023 1.00 85.00 121 THR A C 1
ATOM 972 O O . THR A 1 121 ? 19.149 3.032 -2.236 1.00 85.00 121 THR A O 1
ATOM 975 N N . GLY A 1 122 ? 19.290 0.860 -2.828 1.00 84.25 122 GLY A N 1
ATOM 976 C CA . GLY A 1 122 ? 20.043 1.046 -4.071 1.00 84.25 122 GLY A CA 1
ATOM 977 C C . GLY A 1 122 ? 19.166 1.386 -5.284 1.00 84.25 122 GLY A C 1
ATOM 978 O O . GLY A 1 122 ? 17.939 1.466 -5.195 1.00 84.25 122 GLY A O 1
ATOM 979 N N . SER A 1 123 ? 19.795 1.600 -6.441 1.00 88.00 123 SER A N 1
ATOM 980 C CA . SER A 1 123 ? 19.105 1.845 -7.714 1.00 88.00 123 SER A CA 1
ATOM 981 C C . SER A 1 123 ? 18.669 0.542 -8.393 1.00 88.00 123 SER A C 1
ATOM 983 O O . SER A 1 123 ? 19.321 -0.497 -8.300 1.00 88.00 123 SER A O 1
ATOM 985 N N . GLY A 1 124 ? 17.537 0.589 -9.094 1.00 92.56 124 GLY A N 1
ATOM 986 C CA . GLY A 1 124 ? 17.065 -0.519 -9.922 1.00 92.56 124 GLY A CA 1
ATOM 987 C C . GLY A 1 124 ? 17.665 -0.489 -11.330 1.00 92.56 124 GLY A C 1
ATOM 988 O O . GLY A 1 124 ? 18.426 0.405 -11.699 1.00 92.56 124 GLY A O 1
ATOM 989 N N . LYS A 1 125 ? 17.277 -1.466 -12.150 1.00 95.44 125 LYS A N 1
ATOM 990 C CA . LYS A 1 125 ? 17.631 -1.567 -13.570 1.00 95.44 125 LYS A CA 1
ATOM 991 C C . LYS A 1 125 ? 16.363 -1.566 -14.415 1.00 95.44 125 LYS A C 1
ATOM 993 O O . LYS A 1 125 ? 15.458 -2.372 -14.182 1.00 95.44 125 LYS A O 1
ATOM 998 N N . PHE A 1 126 ? 16.313 -0.686 -15.410 1.00 96.94 126 PHE A N 1
ATOM 999 C CA . PHE A 1 126 ? 15.290 -0.730 -16.451 1.00 96.94 126 PHE A CA 1
ATOM 1000 C C . PHE A 1 126 ? 15.514 -1.951 -17.346 1.00 96.94 126 PHE A C 1
ATOM 1002 O O . PHE A 1 126 ? 16.647 -2.287 -17.693 1.00 96.94 126 PHE A O 1
ATOM 1009 N N . LYS A 1 127 ? 14.428 -2.643 -17.685 1.00 95.69 127 LYS A N 1
ATOM 1010 C CA . LYS A 1 127 ? 14.414 -3.830 -18.539 1.00 95.69 127 LYS A CA 1
ATOM 1011 C C . LYS A 1 127 ? 13.210 -3.774 -19.477 1.00 95.69 127 LYS A C 1
ATOM 1013 O O . LYS A 1 127 ? 12.170 -3.194 -19.156 1.00 95.69 127 LYS A O 1
ATOM 1018 N N . THR A 1 128 ? 13.349 -4.470 -20.596 1.00 96.31 128 THR A N 1
ATOM 1019 C CA . THR A 1 128 ? 12.246 -4.788 -21.500 1.00 96.31 128 THR A CA 1
ATOM 1020 C C . THR A 1 128 ? 12.068 -6.296 -21.477 1.00 96.31 128 THR A C 1
ATOM 1022 O O . THR A 1 128 ? 12.934 -7.039 -21.937 1.00 96.31 128 THR A O 1
ATOM 1025 N N . ILE A 1 129 ? 10.984 -6.750 -20.856 1.00 94.88 129 ILE A N 1
ATOM 1026 C CA . ILE A 1 129 ? 10.611 -8.163 -20.767 1.00 94.88 129 ILE A CA 1
ATOM 1027 C C . ILE A 1 129 ? 9.528 -8.479 -21.802 1.00 94.88 129 ILE A C 1
ATOM 1029 O O . ILE A 1 129 ? 8.739 -7.613 -22.172 1.00 94.88 129 ILE A O 1
ATOM 1033 N N . THR A 1 130 ? 9.490 -9.725 -22.275 1.00 92.81 130 THR A N 1
ATOM 1034 C CA . THR A 1 130 ? 8.519 -10.195 -23.282 1.00 92.81 130 THR A CA 1
ATOM 1035 C C . THR A 1 130 ? 7.347 -10.965 -22.677 1.00 92.81 130 THR A C 1
ATOM 1037 O O . THR A 1 130 ? 6.322 -11.136 -23.332 1.00 92.81 130 THR A O 1
ATOM 1040 N N . ARG A 1 131 ? 7.486 -11.458 -21.439 1.00 90.88 131 ARG A N 1
ATOM 1041 C CA . ARG A 1 131 ? 6.469 -12.230 -20.711 1.00 90.88 131 ARG A CA 1
ATOM 1042 C C . ARG A 1 131 ? 6.514 -11.896 -19.224 1.00 90.88 131 ARG A C 1
ATOM 1044 O O . ARG A 1 131 ? 7.589 -11.695 -18.662 1.00 90.88 131 ARG A O 1
ATOM 1051 N N . LEU A 1 132 ? 5.344 -11.857 -18.592 1.00 90.19 132 LEU A N 1
ATOM 1052 C CA . LEU A 1 132 ? 5.187 -11.544 -17.174 1.00 90.19 132 LEU A CA 1
ATOM 1053 C C . LEU A 1 132 ? 5.114 -12.839 -16.352 1.00 90.19 132 LEU A C 1
ATOM 1055 O O . LEU A 1 132 ? 4.047 -13.434 -16.210 1.00 90.19 132 LEU A O 1
ATOM 1059 N N . ASN A 1 133 ? 6.252 -13.278 -15.813 1.00 85.50 133 ASN A N 1
ATOM 1060 C CA . ASN A 1 133 ? 6.360 -14.523 -15.043 1.00 85.50 133 ASN A CA 1
ATOM 1061 C C . ASN A 1 133 ? 5.407 -14.570 -13.830 1.00 85.50 133 ASN A C 1
ATOM 1063 O O . ASN A 1 133 ? 4.967 -13.535 -13.319 1.00 85.50 133 ASN A O 1
ATOM 1067 N N . ASN A 1 134 ? 5.116 -15.776 -13.331 1.00 83.50 134 ASN A N 1
ATOM 1068 C CA . ASN A 1 134 ? 4.364 -15.958 -12.082 1.00 83.50 134 ASN A CA 1
ATOM 1069 C C . ASN A 1 134 ? 5.155 -15.390 -10.894 1.00 83.50 134 ASN A C 1
ATOM 1071 O O . ASN A 1 134 ? 4.647 -14.539 -10.167 1.00 83.50 134 ASN A O 1
ATOM 1075 N N . ASN A 1 135 ? 6.426 -15.783 -10.779 1.00 87.94 135 ASN A N 1
ATOM 1076 C CA . ASN A 1 135 ? 7.364 -15.233 -9.806 1.00 87.94 135 ASN A CA 1
ATOM 1077 C C . ASN A 1 135 ? 7.981 -13.954 -10.388 1.00 87.94 135 ASN A C 1
ATOM 1079 O O . ASN A 1 135 ? 8.803 -14.013 -11.307 1.00 87.94 135 ASN A O 1
ATOM 1083 N N . LEU A 1 136 ? 7.550 -12.799 -9.884 1.00 92.19 136 LEU A N 1
ATOM 1084 C CA . LEU A 1 136 ? 8.055 -11.492 -10.302 1.00 92.19 136 LEU A CA 1
ATOM 1085 C C . LEU A 1 136 ? 9.325 -11.123 -9.533 1.00 92.19 136 LEU A C 1
ATOM 1087 O O . LEU A 1 136 ? 9.407 -11.327 -8.325 1.00 92.19 136 LEU A O 1
ATOM 1091 N N . GLN A 1 137 ? 10.289 -10.507 -10.222 1.00 95.00 137 GLN A N 1
ATOM 1092 C CA . GLN A 1 137 ? 11.389 -9.810 -9.553 1.00 95.00 137 GLN A CA 1
ATOM 1093 C C . GLN A 1 137 ? 10.820 -8.596 -8.791 1.00 95.00 137 GLN A C 1
ATOM 1095 O O . GLN A 1 137 ? 9.867 -7.963 -9.261 1.00 95.00 137 GLN A O 1
ATOM 1100 N N . TYR A 1 138 ? 11.405 -8.239 -7.644 1.00 97.00 138 TYR A N 1
ATOM 1101 C CA . TYR A 1 138 ? 11.032 -7.026 -6.911 1.00 97.00 138 TYR A CA 1
ATOM 1102 C C . TYR A 1 138 ? 11.153 -5.808 -7.835 1.00 97.00 138 TYR A C 1
ATOM 1104 O O . TYR A 1 138 ? 12.220 -5.541 -8.390 1.00 97.00 138 TYR A O 1
ATOM 1112 N N . GLY A 1 139 ? 10.064 -5.072 -8.048 1.00 97.38 139 GLY A N 1
ATOM 1113 C CA . GLY A 1 139 ? 10.077 -3.975 -9.011 1.00 97.38 139 GLY A CA 1
ATOM 1114 C C . GLY A 1 139 ? 8.719 -3.389 -9.354 1.00 97.38 139 GLY A C 1
ATOM 1115 O O . GLY A 1 139 ? 7.689 -3.751 -8.776 1.00 97.38 139 GLY A O 1
ATOM 1116 N N . ILE A 1 140 ? 8.777 -2.465 -10.308 1.00 98.25 140 ILE A N 1
ATOM 1117 C CA . ILE A 1 140 ? 7.672 -1.759 -10.946 1.00 98.25 140 ILE A CA 1
ATOM 1118 C C . ILE A 1 140 ? 7.565 -2.271 -12.383 1.00 98.25 140 ILE A C 1
ATOM 1120 O O . ILE A 1 140 ? 8.573 -2.418 -13.072 1.00 98.25 140 ILE A O 1
ATOM 1124 N N . TYR A 1 141 ? 6.348 -2.509 -12.851 1.00 98.25 141 TYR A N 1
ATOM 1125 C CA . TYR A 1 141 ? 6.054 -3.033 -14.177 1.00 98.25 141 TYR A CA 1
ATOM 1126 C C . TYR A 1 141 ? 4.963 -2.203 -14.840 1.00 98.25 141 TYR A C 1
ATOM 1128 O O . TYR A 1 141 ? 4.077 -1.665 -14.169 1.00 98.25 141 TYR A O 1
ATOM 1136 N N . ARG A 1 142 ? 5.014 -2.129 -16.168 1.00 97.94 142 ARG A N 1
ATOM 1137 C CA . ARG A 1 142 ? 3.952 -1.554 -16.984 1.00 97.94 142 ARG A CA 1
ATOM 1138 C C . ARG A 1 142 ? 3.006 -2.644 -17.452 1.00 97.94 142 ARG A C 1
ATOM 1140 O O . ARG A 1 142 ? 3.346 -3.430 -18.337 1.00 97.94 142 ARG A O 1
ATOM 1147 N N . VAL A 1 143 ? 1.835 -2.696 -16.830 1.00 97.31 143 VAL A N 1
ATOM 1148 C CA . VAL A 1 143 ? 0.826 -3.727 -17.081 1.00 97.31 143 VAL A CA 1
ATOM 1149 C C . VAL A 1 143 ? -0.563 -3.109 -17.161 1.00 97.31 143 VAL A C 1
ATOM 1151 O O . VAL A 1 143 ? -0.901 -2.220 -16.377 1.00 97.31 143 VAL A O 1
ATOM 1154 N N . HIS A 1 144 ? -1.367 -3.615 -18.086 1.00 97.06 144 HIS A N 1
ATOM 1155 C CA . HIS A 1 144 ? -2.800 -3.394 -18.086 1.00 97.06 144 HIS A CA 1
ATOM 1156 C C . HIS A 1 144 ? -3.435 -4.343 -17.061 1.00 97.06 144 HIS A C 1
ATOM 1158 O O . HIS A 1 144 ? -3.088 -5.526 -17.008 1.00 97.06 144 HIS A O 1
ATOM 1164 N N . ILE A 1 145 ? -4.341 -3.823 -16.233 1.00 96.94 145 ILE A N 1
ATOM 1165 C CA . ILE A 1 145 ? -5.148 -4.622 -15.305 1.00 96.94 145 ILE A CA 1
ATOM 1166 C C . ILE A 1 145 ? -6.584 -4.581 -15.809 1.00 96.94 145 ILE A C 1
ATOM 1168 O O . ILE A 1 145 ? -7.135 -3.497 -16.016 1.00 96.94 145 ILE A O 1
ATOM 1172 N N . GLU A 1 146 ? -7.180 -5.755 -15.982 1.00 95.44 146 GLU A N 1
ATOM 1173 C CA . GLU A 1 146 ? -8.567 -5.910 -16.407 1.00 95.44 146 GLU A CA 1
ATOM 1174 C C . GLU A 1 146 ? -9.521 -5.086 -15.527 1.00 95.44 146 GLU A C 1
ATOM 1176 O O . GLU A 1 146 ? -9.370 -5.007 -14.306 1.00 95.44 146 GLU A O 1
ATOM 1181 N N . GLY A 1 147 ? -10.516 -4.452 -16.152 1.00 91.69 147 GLY A N 1
ATOM 1182 C CA . GLY A 1 147 ? -11.503 -3.638 -15.442 1.00 91.69 147 GLY A CA 1
ATOM 1183 C C . GLY A 1 147 ? -11.025 -2.236 -15.044 1.00 91.69 147 GLY A C 1
ATOM 1184 O O . GLY A 1 147 ? -11.744 -1.561 -14.307 1.00 91.69 147 GLY A O 1
ATOM 1185 N N . LEU A 1 148 ? -9.865 -1.772 -15.539 1.00 93.12 148 LEU A N 1
ATOM 1186 C CA . LEU A 1 148 ? -9.365 -0.400 -15.369 1.00 93.12 148 LEU A CA 1
ATOM 1187 C C . LEU A 1 148 ? -10.465 0.644 -15.695 1.00 93.12 148 LEU A C 1
ATOM 1189 O O . LEU A 1 148 ? -10.842 0.801 -16.860 1.00 93.12 148 LEU A O 1
ATOM 1193 N N . PRO A 1 149 ? -11.000 1.381 -14.700 1.00 91.56 149 PRO A N 1
ATOM 1194 C CA . PRO A 1 149 ? -12.128 2.283 -14.921 1.00 91.56 149 PRO A CA 1
ATOM 1195 C C . PRO A 1 149 ? -11.705 3.565 -15.654 1.00 91.56 149 PRO A C 1
ATOM 1197 O O . PRO A 1 149 ? -10.538 3.948 -15.657 1.00 91.56 149 PRO A O 1
ATOM 1200 N N . LYS A 1 150 ? -12.659 4.301 -16.238 1.00 91.06 150 LYS A N 1
ATOM 1201 C CA . LYS A 1 150 ? -12.388 5.613 -16.865 1.00 91.0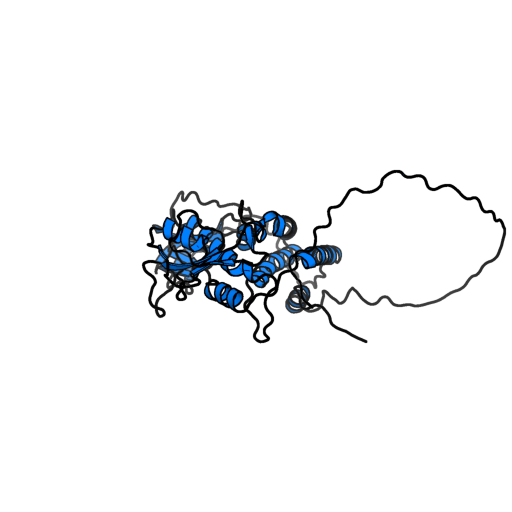6 150 LYS A CA 1
ATOM 1202 C C . LYS A 1 150 ? -11.860 6.619 -15.831 1.00 91.06 150 LYS A C 1
ATOM 1204 O O . LYS A 1 150 ? -12.284 6.582 -14.680 1.00 91.06 150 LYS A O 1
ATOM 1209 N N . LYS A 1 151 ? -11.019 7.583 -16.242 1.00 87.88 151 LYS A N 1
ATOM 1210 C CA . LYS A 1 151 ? -10.448 8.637 -15.361 1.00 87.88 151 LYS A CA 1
ATOM 1211 C C . LYS A 1 151 ? -11.482 9.401 -14.517 1.00 87.88 151 LYS A C 1
ATOM 1213 O O . LYS A 1 151 ? -11.162 9.822 -13.412 1.00 87.88 151 LYS A O 1
ATOM 1218 N N . SER A 1 152 ? -12.701 9.576 -15.028 1.00 86.94 152 SER A N 1
ATOM 1219 C CA . SER A 1 152 ? -13.820 10.244 -14.345 1.00 86.94 152 SER A CA 1
ATOM 1220 C C . SER A 1 152 ? -14.549 9.376 -13.308 1.00 86.94 152 SER A C 1
ATOM 1222 O O . SER A 1 152 ? -15.375 9.889 -12.557 1.00 86.94 152 SER A O 1
ATOM 1224 N N . SER A 1 153 ? -14.275 8.073 -13.267 1.00 86.69 153 SER A N 1
ATOM 1225 C CA . SER A 1 153 ? -14.910 7.105 -12.370 1.00 86.69 153 SER A CA 1
ATOM 1226 C C . SER A 1 153 ? -14.037 6.814 -11.138 1.00 86.69 153 SER A C 1
ATOM 1228 O O . SER A 1 153 ? -12.819 7.031 -11.178 1.00 86.69 153 SER A O 1
ATOM 1230 N N . PRO A 1 154 ? -14.617 6.289 -10.039 1.00 85.31 154 PRO A N 1
ATOM 1231 C CA . PRO A 1 154 ? -13.853 5.834 -8.882 1.00 85.31 154 PRO A CA 1
ATOM 1232 C C . PRO A 1 154 ? -12.767 4.825 -9.270 1.00 85.31 154 PRO A C 1
ATOM 1234 O O . PRO A 1 154 ? -13.023 3.838 -9.949 1.00 85.31 154 PRO A O 1
ATOM 1237 N N . GLN A 1 155 ? -11.546 5.077 -8.806 1.00 88.31 155 GLN A N 1
ATOM 1238 C CA . GLN A 1 155 ? -10.349 4.284 -9.121 1.00 88.31 155 GLN A CA 1
ATOM 1239 C C . GLN A 1 155 ? -10.094 3.148 -8.113 1.00 88.31 155 GLN A C 1
ATOM 1241 O O . GLN A 1 155 ? -9.038 2.518 -8.127 1.00 88.31 155 GLN A O 1
ATOM 1246 N N . CYS A 1 156 ? -11.042 2.907 -7.208 1.00 89.12 156 CYS A N 1
ATOM 1247 C CA . CYS A 1 156 ? -11.026 1.819 -6.236 1.00 89.12 156 CYS A CA 1
ATOM 1248 C C . CYS A 1 156 ? -12.202 0.884 -6.509 1.00 89.12 156 CYS A C 1
ATOM 1250 O O . CYS A 1 156 ? -13.348 1.337 -6.520 1.00 89.12 156 CYS A O 1
ATOM 1252 N N . SER A 1 157 ? -11.928 -0.412 -6.627 1.00 90.94 157 SER A N 1
ATOM 1253 C CA . SER A 1 157 ? -12.888 -1.421 -6.187 1.00 90.94 157 SER A CA 1
ATOM 1254 C C . SER A 1 157 ? -12.718 -1.648 -4.677 1.00 90.94 157 SER A C 1
ATOM 1256 O O . SER A 1 157 ? -11.866 -1.031 -4.032 1.00 90.94 157 SER A O 1
ATOM 1258 N N . GLN A 1 158 ? -13.520 -2.541 -4.104 1.00 90.06 158 GLN A N 1
ATOM 1259 C CA . GLN A 1 158 ? -13.378 -2.946 -2.707 1.00 90.06 158 GLN A CA 1
ATOM 1260 C C . GLN A 1 158 ? -12.029 -3.643 -2.434 1.00 90.06 158 GLN A C 1
ATOM 1262 O O . GLN A 1 158 ? -11.450 -3.458 -1.372 1.00 90.06 158 GLN A O 1
ATOM 1267 N N . LEU A 1 159 ? -11.514 -4.417 -3.398 1.00 93.50 159 LEU A N 1
ATOM 1268 C CA . LEU A 1 159 ? -10.324 -5.265 -3.233 1.00 93.50 159 LEU A CA 1
ATOM 1269 C C . LEU A 1 159 ? -9.109 -4.802 -4.057 1.00 93.50 159 LEU A C 1
ATOM 1271 O O . LEU A 1 159 ? -8.091 -5.486 -4.084 1.00 93.50 159 LEU A O 1
ATOM 1275 N N . PHE A 1 160 ? -9.196 -3.685 -4.786 1.00 95.12 160 PHE A N 1
ATOM 1276 C CA . PHE A 1 160 ? -8.093 -3.221 -5.627 1.00 95.12 160 PHE A CA 1
ATOM 1277 C C . PHE A 1 160 ? -8.113 -1.709 -5.874 1.00 95.12 160 PHE A C 1
ATOM 1279 O O . PHE A 1 160 ? -9.169 -1.089 -6.022 1.00 95.12 160 PHE A O 1
ATOM 1286 N N . ARG A 1 161 ? -6.920 -1.110 -5.973 1.00 95.31 161 ARG A N 1
ATOM 1287 C CA . ARG A 1 161 ? -6.721 0.278 -6.406 1.00 95.31 161 ARG A CA 1
ATOM 1288 C C . ARG A 1 161 ? -6.093 0.278 -7.794 1.00 95.31 161 ARG A C 1
ATOM 1290 O O . ARG A 1 161 ? -4.932 -0.084 -7.948 1.00 95.31 161 ARG A O 1
ATOM 1297 N N . TYR A 1 162 ? -6.834 0.775 -8.772 1.00 96.31 162 TYR A N 1
ATOM 1298 C CA . TYR A 1 162 ? -6.336 0.943 -10.127 1.00 96.31 162 TYR A CA 1
ATOM 1299 C C . TYR A 1 162 ? -5.409 2.162 -10.247 1.00 96.31 162 TYR A C 1
ATOM 1301 O O . TYR A 1 162 ? -5.585 3.187 -9.571 1.00 96.31 162 TYR A O 1
ATOM 1309 N N . ASN A 1 163 ? -4.438 2.049 -11.153 1.00 96.00 163 ASN A N 1
ATOM 1310 C CA . ASN A 1 163 ? -3.564 3.124 -11.596 1.00 96.00 163 ASN A CA 1
ATOM 1311 C C . ASN A 1 163 ? -3.837 3.478 -13.064 1.00 96.00 163 ASN A C 1
ATOM 1313 O O . ASN A 1 163 ? -3.594 2.673 -13.958 1.00 96.00 163 ASN A O 1
ATOM 1317 N N . GLN A 1 164 ? -4.260 4.719 -13.308 1.00 94.25 164 GLN A N 1
ATOM 1318 C CA . GLN A 1 164 ? -4.502 5.269 -14.648 1.00 94.25 164 GLN A CA 1
ATOM 1319 C C . GLN A 1 164 ? -3.234 5.473 -15.486 1.00 94.25 164 GLN A C 1
ATOM 1321 O O . GLN A 1 164 ? -3.335 5.678 -16.691 1.00 94.25 164 GLN A O 1
ATOM 1326 N N . GLU A 1 165 ? -2.056 5.457 -14.861 1.00 95.12 165 GLU A N 1
ATOM 1327 C CA . GLU A 1 165 ? -0.774 5.502 -15.569 1.00 95.12 165 GLU A CA 1
ATOM 1328 C C . GLU A 1 165 ? -0.263 4.099 -15.946 1.00 95.12 165 GLU A C 1
ATOM 1330 O O . GLU A 1 165 ? 0.701 3.988 -16.701 1.00 95.12 165 GLU A O 1
ATOM 1335 N N . GLU A 1 166 ? -0.895 3.036 -15.429 1.00 96.88 166 GLU A N 1
ATOM 1336 C CA . GLU A 1 166 ? -0.543 1.627 -15.673 1.00 96.88 166 GLU A CA 1
ATOM 1337 C C . GLU A 1 166 ? 0.865 1.218 -15.199 1.00 96.88 166 GLU A C 1
ATOM 1339 O O . GLU A 1 166 ? 1.484 0.308 -15.750 1.00 96.88 166 GLU A O 1
ATOM 1344 N N . TYR A 1 167 ? 1.376 1.877 -14.152 1.00 98.00 167 TYR A N 1
ATOM 1345 C CA . TYR A 1 167 ? 2.585 1.460 -13.435 1.00 98.00 167 TYR A CA 1
ATOM 1346 C C . TYR A 1 167 ? 2.185 0.785 -12.123 1.00 98.00 167 TYR A C 1
ATOM 1348 O O . TYR A 1 167 ? 1.571 1.413 -11.259 1.00 98.00 167 TYR A O 1
ATOM 1356 N N . TYR A 1 168 ? 2.549 -0.480 -11.959 1.00 98.19 168 TYR A N 1
ATOM 1357 C CA . TYR A 1 168 ? 2.171 -1.286 -10.802 1.00 98.19 168 TYR A CA 1
ATOM 1358 C C . TYR A 1 168 ? 3.404 -1.948 -10.197 1.00 98.19 168 TYR A C 1
ATOM 1360 O O . TYR A 1 168 ? 4.312 -2.366 -10.917 1.00 98.19 168 TYR A O 1
ATOM 1368 N N . THR A 1 169 ? 3.462 -2.052 -8.871 1.00 98.19 169 THR A N 1
ATOM 1369 C CA . THR A 1 169 ? 4.510 -2.853 -8.229 1.00 98.19 169 THR A CA 1
ATOM 1370 C C . THR A 1 169 ? 4.211 -4.345 -8.381 1.00 98.19 169 THR A C 1
ATOM 1372 O O . THR A 1 169 ? 3.075 -4.750 -8.636 1.00 98.19 169 THR A O 1
ATOM 1375 N N . HIS A 1 170 ? 5.216 -5.188 -8.148 1.00 97.12 170 HIS A N 1
ATOM 1376 C CA . HIS A 1 170 ? 5.010 -6.630 -8.002 1.00 97.12 170 HIS A CA 1
ATOM 1377 C C . HIS A 1 170 ? 3.923 -6.993 -6.962 1.00 97.12 170 HIS A C 1
ATOM 1379 O O . HIS A 1 170 ? 3.146 -7.904 -7.229 1.00 97.12 170 HIS A O 1
ATOM 1385 N N . TYR A 1 171 ? 3.795 -6.252 -5.848 1.00 97.19 171 TYR A N 1
ATOM 1386 C CA . TYR A 1 171 ? 2.722 -6.454 -4.860 1.00 97.19 171 TYR A CA 1
ATOM 1387 C C . TYR A 1 171 ? 1.328 -6.151 -5.423 1.00 97.19 171 TYR A C 1
ATOM 1389 O O . TYR A 1 171 ? 0.390 -6.904 -5.167 1.00 97.19 171 TYR A O 1
ATOM 1397 N N . ASP A 1 172 ? 1.185 -5.076 -6.208 1.00 97.62 172 ASP A N 1
ATOM 1398 C CA . ASP A 1 172 ? -0.089 -4.736 -6.855 1.00 97.62 172 ASP A CA 1
ATOM 1399 C C . ASP A 1 172 ? -0.487 -5.811 -7.886 1.00 97.62 172 ASP A C 1
ATOM 1401 O O . ASP A 1 172 ? -1.653 -6.190 -7.982 1.00 97.62 172 ASP A O 1
ATOM 1405 N N . ILE A 1 173 ? 0.482 -6.354 -8.630 1.00 97.50 173 ILE A N 1
ATOM 1406 C CA . ILE A 1 173 ? 0.233 -7.426 -9.608 1.00 97.50 173 ILE A CA 1
ATOM 1407 C C . ILE A 1 173 ? -0.123 -8.743 -8.919 1.00 97.50 173 ILE A C 1
ATOM 1409 O O . ILE A 1 173 ? -1.029 -9.448 -9.364 1.00 97.50 173 ILE A O 1
ATOM 1413 N N . GLU A 1 174 ? 0.576 -9.082 -7.837 1.00 96.06 174 GLU A N 1
ATOM 1414 C CA . GLU A 1 174 ? 0.285 -10.267 -7.037 1.00 96.06 174 GLU A CA 1
ATOM 1415 C C . GLU A 1 174 ? -1.151 -10.220 -6.507 1.00 96.06 174 GLU A C 1
ATOM 1417 O O . GLU A 1 174 ? -1.897 -11.177 -6.706 1.00 96.06 174 GLU A O 1
ATOM 1422 N N . ILE A 1 175 ? -1.576 -9.101 -5.904 1.00 95.62 175 ILE A N 1
ATOM 1423 C CA . ILE A 1 175 ? -2.930 -8.989 -5.352 1.00 95.62 175 ILE A CA 1
ATOM 1424 C C . ILE A 1 175 ? -4.006 -8.929 -6.451 1.00 95.62 175 ILE A C 1
ATOM 1426 O O . ILE A 1 175 ? -5.059 -9.543 -6.284 1.00 95.62 175 ILE A O 1
ATOM 1430 N N . ALA A 1 176 ? -3.731 -8.301 -7.603 1.00 96.31 176 ALA A N 1
ATOM 1431 C CA . ALA A 1 176 ? -4.623 -8.329 -8.768 1.00 96.31 176 ALA A CA 1
ATOM 1432 C C . ALA A 1 176 ? -4.856 -9.766 -9.269 1.00 96.31 176 ALA A C 1
ATOM 1434 O O . ALA A 1 176 ? -6.002 -10.216 -9.336 1.00 96.31 176 ALA A O 1
ATOM 1435 N N . ARG A 1 177 ? -3.772 -10.522 -9.506 1.00 95.50 177 ARG A N 1
ATOM 1436 C CA . ARG A 1 177 ? -3.821 -11.949 -9.876 1.00 95.50 177 ARG A CA 1
ATOM 1437 C C . ARG A 1 177 ? -4.549 -12.781 -8.825 1.00 95.50 177 ARG A C 1
ATOM 1439 O O . ARG A 1 177 ? -5.416 -13.579 -9.164 1.00 95.50 177 ARG A O 1
ATOM 1446 N N . LYS A 1 178 ? -4.240 -12.572 -7.538 1.00 94.94 178 LYS A N 1
ATOM 1447 C CA . LYS A 1 178 ? -4.899 -13.268 -6.422 1.00 94.94 178 LYS A CA 1
ATOM 1448 C C . LYS A 1 178 ? -6.408 -13.036 -6.464 1.00 94.94 178 LYS A C 1
ATOM 1450 O O . LYS A 1 178 ? -7.170 -13.946 -6.138 1.00 94.94 178 LYS A O 1
ATOM 1455 N N . ASN A 1 179 ? -6.847 -11.822 -6.798 1.00 94.31 179 ASN A N 1
ATOM 1456 C CA . ASN A 1 179 ? -8.252 -11.416 -6.893 1.00 94.31 179 ASN A CA 1
ATOM 1457 C C . ASN A 1 179 ? -8.933 -11.829 -8.214 1.00 94.31 179 ASN A C 1
ATOM 1459 O O . ASN A 1 179 ? -10.102 -11.508 -8.400 1.00 94.31 179 ASN A O 1
ATOM 1463 N N . GLY A 1 180 ? -8.238 -12.552 -9.099 1.00 94.56 180 GLY A N 1
ATOM 1464 C CA . GLY A 1 180 ? -8.792 -13.053 -10.358 1.00 94.56 180 GLY A CA 1
ATOM 1465 C C . GLY A 1 180 ? -8.852 -12.026 -11.490 1.00 94.56 180 GLY A C 1
ATOM 1466 O O . GLY A 1 180 ? -9.506 -12.298 -12.488 1.00 94.56 180 GLY A O 1
ATOM 1467 N N . LEU A 1 181 ? -8.188 -10.871 -11.355 1.00 96.06 181 LEU A N 1
ATOM 1468 C CA . LEU A 1 181 ? -8.108 -9.872 -12.425 1.00 96.06 181 LEU A CA 1
ATOM 1469 C C . LEU A 1 181 ? -7.084 -10.306 -13.482 1.00 96.06 181 LEU A C 1
ATOM 1471 O O . LEU A 1 181 ? -5.959 -10.686 -13.134 1.00 96.06 181 LEU A O 1
ATOM 1475 N N . GLY A 1 182 ? -7.435 -10.182 -14.764 1.00 96.06 182 GLY A N 1
ATOM 1476 C CA . GLY A 1 182 ? -6.482 -10.285 -15.864 1.00 96.06 182 GLY A CA 1
ATOM 1477 C C . GLY A 1 182 ? -5.344 -9.265 -15.734 1.00 96.06 182 GLY A C 1
ATOM 1478 O O . GLY A 1 182 ? -5.563 -8.104 -15.379 1.00 96.06 182 GLY A O 1
ATOM 1479 N N . VAL A 1 183 ? -4.113 -9.705 -16.013 1.00 97.12 183 VAL A N 1
ATOM 1480 C CA . VAL A 1 183 ? -2.909 -8.859 -15.991 1.00 97.12 183 VAL A CA 1
ATOM 1481 C C . VAL A 1 183 ? -2.113 -9.074 -17.271 1.00 97.12 183 VAL A C 1
ATOM 1483 O O . VAL A 1 183 ? -1.510 -10.132 -17.462 1.00 97.12 183 VAL A O 1
ATOM 1486 N N . GLU A 1 184 ? -2.064 -8.048 -18.115 1.00 96.50 184 GLU A N 1
ATOM 1487 C CA . GLU A 1 184 ? -1.395 -8.085 -19.415 1.00 96.50 184 GLU A CA 1
ATOM 1488 C C . GLU A 1 184 ? -0.175 -7.162 -19.429 1.00 96.50 184 GLU A C 1
ATOM 1490 O O . GLU A 1 184 ? -0.207 -6.038 -18.932 1.00 96.50 184 GLU A O 1
ATOM 1495 N N . LEU A 1 185 ? 0.934 -7.630 -19.999 1.00 96.94 185 LEU A N 1
ATOM 1496 C CA . LEU A 1 185 ? 2.169 -6.853 -20.083 1.00 96.94 185 LEU A CA 1
ATOM 1497 C C . LEU A 1 185 ? 2.094 -5.835 -21.225 1.00 96.94 185 LEU A C 1
ATOM 1499 O O . LEU A 1 185 ? 1.865 -6.208 -22.374 1.00 96.94 185 LEU A O 1
ATOM 1503 N N . ILE A 1 186 ? 2.376 -4.564 -20.936 1.00 96.25 186 ILE A N 1
ATOM 1504 C CA . ILE A 1 186 ? 2.418 -3.526 -21.969 1.00 96.25 186 ILE A CA 1
ATOM 1505 C C . ILE A 1 186 ? 3.719 -3.684 -22.772 1.00 96.25 186 ILE A C 1
ATOM 1507 O O . ILE A 1 186 ? 4.827 -3.593 -22.233 1.00 96.25 186 ILE A O 1
ATOM 1511 N N . ASN A 1 187 ? 3.588 -3.931 -24.078 1.00 93.56 187 ASN A N 1
ATOM 1512 C CA . ASN A 1 187 ? 4.715 -4.177 -24.979 1.00 93.56 187 ASN A CA 1
ATOM 1513 C C . ASN A 1 187 ? 5.393 -2.868 -25.425 1.00 93.56 187 ASN A C 1
ATOM 1515 O O . ASN A 1 187 ? 5.216 -2.410 -26.553 1.00 93.56 187 ASN A O 1
ATOM 1519 N N . ILE A 1 188 ? 6.147 -2.250 -24.515 1.00 93.94 188 ILE A N 1
ATOM 1520 C CA . ILE A 1 188 ? 6.970 -1.063 -24.775 1.00 93.94 188 ILE A CA 1
ATOM 1521 C C . ILE A 1 188 ? 8.343 -1.191 -24.104 1.00 93.94 188 ILE A C 1
ATOM 1523 O O . ILE A 1 188 ? 8.555 -2.063 -23.265 1.00 93.94 188 ILE A O 1
ATOM 1527 N N . SER A 1 189 ? 9.268 -0.290 -24.435 1.00 93.25 189 SER A N 1
ATOM 1528 C CA . SER A 1 189 ? 10.611 -0.253 -23.852 1.00 93.25 189 SER A CA 1
ATOM 1529 C C . SER A 1 189 ? 10.861 1.080 -23.128 1.00 93.25 189 SER A C 1
ATOM 1531 O O . SER A 1 189 ? 10.723 2.117 -23.777 1.00 93.25 189 SER A O 1
ATOM 1533 N N . PRO A 1 190 ? 11.266 1.087 -21.841 1.00 95.81 190 PRO A N 1
ATOM 1534 C CA . PRO A 1 190 ? 11.230 -0.035 -20.897 1.00 95.81 190 PRO A CA 1
ATOM 1535 C C . PRO A 1 190 ? 9.803 -0.339 -20.396 1.00 95.81 190 PRO A C 1
ATOM 1537 O O . PRO A 1 190 ? 8.974 0.562 -20.258 1.00 95.81 190 PRO A O 1
ATOM 1540 N N . ASN A 1 191 ? 9.521 -1.608 -20.073 1.00 96.94 191 ASN A N 1
ATOM 1541 C CA . ASN A 1 191 ? 8.265 -2.041 -19.429 1.00 96.94 191 ASN A CA 1
ATOM 1542 C C . ASN A 1 191 ? 8.455 -2.642 -18.026 1.00 96.94 191 ASN A C 1
ATOM 1544 O O . ASN A 1 191 ? 7.465 -2.916 -17.347 1.00 96.94 191 ASN A O 1
ATOM 1548 N N . ALA A 1 192 ? 9.693 -2.759 -17.543 1.00 97.50 192 ALA A N 1
ATOM 1549 C CA . ALA A 1 192 ? 9.992 -3.110 -16.162 1.00 97.50 192 ALA A CA 1
ATOM 1550 C C . ALA A 1 192 ? 11.134 -2.252 -15.593 1.00 97.50 192 ALA A C 1
ATOM 1552 O O . ALA A 1 192 ? 12.102 -1.936 -16.281 1.00 97.50 192 ALA A O 1
ATOM 1553 N N . TYR A 1 193 ? 11.043 -1.923 -14.308 1.00 97.38 193 TYR A N 1
ATOM 1554 C CA . TYR A 1 193 ? 12.094 -1.302 -13.507 1.00 97.38 193 TYR A CA 1
ATOM 1555 C C . TYR A 1 193 ? 12.256 -2.128 -12.231 1.00 97.38 193 TYR A C 1
ATOM 1557 O O . TYR A 1 193 ? 11.386 -2.127 -11.357 1.00 97.38 193 TYR A O 1
ATOM 1565 N N . VAL A 1 194 ? 13.335 -2.908 -12.165 1.00 97.00 194 VAL A N 1
ATOM 1566 C CA . VAL A 1 194 ? 13.479 -4.003 -11.196 1.00 97.00 194 VAL A CA 1
ATOM 1567 C C . VAL A 1 194 ? 14.739 -3.875 -10.358 1.00 97.00 194 VAL A C 1
ATOM 1569 O O . VAL A 1 194 ? 15.779 -3.419 -10.827 1.00 97.00 194 VAL A O 1
ATOM 1572 N N . PHE A 1 195 ? 14.645 -4.320 -9.114 1.00 95.50 195 PHE A N 1
ATOM 1573 C CA . PHE A 1 195 ? 15.713 -4.288 -8.130 1.00 95.50 195 PHE A CA 1
ATOM 1574 C C . PHE A 1 195 ? 16.311 -5.680 -7.991 1.00 95.50 195 PHE A C 1
ATOM 1576 O O . PHE A 1 195 ? 15.598 -6.680 -7.878 1.00 95.50 195 PHE A O 1
ATOM 1583 N N . ASN A 1 196 ? 17.635 -5.753 -8.038 1.00 94.00 196 ASN A N 1
ATOM 1584 C CA . ASN A 1 196 ? 18.354 -6.963 -7.671 1.00 94.00 196 ASN A CA 1
ATOM 1585 C C . ASN A 1 196 ? 18.505 -7.033 -6.132 1.00 94.00 196 ASN A C 1
ATOM 1587 O O . ASN A 1 196 ? 18.479 -5.970 -5.503 1.00 94.00 196 ASN A O 1
ATOM 1591 N N . PRO A 1 197 ? 18.700 -8.224 -5.527 1.00 92.00 197 PRO A N 1
ATOM 1592 C CA . PRO A 1 197 ? 18.808 -8.384 -4.073 1.00 92.00 197 PRO A CA 1
ATOM 1593 C C . PRO A 1 197 ? 19.852 -7.480 -3.410 1.00 92.00 197 PRO A C 1
ATOM 1595 O O . PRO A 1 197 ? 19.581 -6.942 -2.347 1.00 92.00 197 PRO A O 1
ATOM 1598 N N . GLU A 1 198 ? 20.991 -7.218 -4.059 1.00 90.25 198 GLU A N 1
ATOM 1599 C CA . GLU A 1 198 ? 22.050 -6.340 -3.539 1.00 90.25 198 GLU A CA 1
ATOM 1600 C C . GLU A 1 198 ? 21.654 -4.852 -3.415 1.00 90.25 198 GLU A C 1
ATOM 1602 O O . GLU A 1 198 ? 22.398 -4.059 -2.850 1.00 90.25 198 GLU A O 1
ATOM 1607 N N . ASN A 1 199 ? 20.484 -4.459 -3.935 1.00 89.62 199 ASN A N 1
ATOM 1608 C CA . ASN A 1 199 ? 19.921 -3.107 -3.812 1.00 89.62 199 ASN A CA 1
ATOM 1609 C C . ASN A 1 199 ? 18.725 -3.045 -2.839 1.00 89.62 199 ASN A C 1
ATOM 1611 O O . ASN A 1 199 ? 18.061 -2.006 -2.750 1.00 89.62 199 ASN A O 1
ATOM 1615 N N . LEU A 1 200 ? 18.426 -4.153 -2.154 1.00 90.50 200 LEU A N 1
ATOM 1616 C CA . LEU A 1 200 ? 17.330 -4.307 -1.204 1.00 90.50 200 LEU A CA 1
ATOM 1617 C C . LEU A 1 200 ? 17.899 -4.571 0.197 1.00 90.50 200 LEU A C 1
ATOM 1619 O O . LEU A 1 200 ? 18.760 -5.428 0.358 1.00 90.50 200 LEU A O 1
ATOM 1623 N N . MET A 1 201 ? 17.384 -3.880 1.213 1.00 89.12 201 MET A N 1
ATOM 1624 C CA . MET A 1 201 ? 17.705 -4.149 2.624 1.00 89.12 201 MET A CA 1
ATOM 1625 C C . MET A 1 201 ? 16.492 -4.723 3.357 1.00 89.12 201 MET A C 1
ATOM 1627 O O . MET A 1 201 ? 15.352 -4.440 2.977 1.00 89.12 201 MET A O 1
ATOM 1631 N N . ASP A 1 202 ? 16.726 -5.537 4.387 1.00 88.25 202 ASP A N 1
ATOM 1632 C CA . ASP A 1 202 ? 15.651 -6.144 5.175 1.00 88.25 202 ASP A CA 1
ATOM 1633 C C . ASP A 1 202 ? 14.905 -5.087 6.011 1.00 88.25 202 ASP A C 1
ATOM 1635 O O . ASP A 1 202 ? 15.491 -4.150 6.558 1.00 88.25 202 ASP A O 1
ATOM 1639 N N . GLY A 1 203 ? 13.579 -5.217 6.105 1.00 86.62 203 GLY A N 1
ATOM 1640 C CA . GLY A 1 203 ? 12.749 -4.273 6.852 1.00 86.62 203 GLY A CA 1
ATOM 1641 C C . GLY A 1 203 ? 13.053 -4.227 8.345 1.00 86.62 203 GLY A C 1
ATOM 1642 O O . GLY A 1 203 ? 12.948 -3.157 8.947 1.00 86.62 203 GLY A O 1
ATOM 1643 N N . LYS A 1 204 ? 13.469 -5.346 8.948 1.00 85.12 204 LYS A N 1
ATOM 1644 C CA . LYS A 1 204 ? 13.861 -5.377 10.358 1.00 85.12 204 LYS A CA 1
ATOM 1645 C C . LYS A 1 204 ? 15.190 -4.673 10.576 1.00 85.12 204 LYS A C 1
ATOM 1647 O O . LYS A 1 204 ? 15.281 -3.848 11.478 1.00 85.12 204 LYS A O 1
ATOM 1652 N N . GLU A 1 205 ? 16.175 -4.952 9.728 1.00 81.69 205 GLU A N 1
ATOM 1653 C CA . GLU A 1 205 ? 17.488 -4.295 9.766 1.00 81.69 205 GLU A CA 1
ATOM 1654 C C . GLU A 1 205 ? 17.354 -2.762 9.698 1.00 81.69 205 GLU A C 1
ATOM 1656 O O . GLU A 1 205 ? 18.020 -2.044 10.438 1.00 81.69 205 GLU A O 1
ATOM 1661 N N . LEU A 1 206 ? 16.430 -2.256 8.872 1.00 81.81 206 LEU A N 1
ATOM 1662 C CA . LEU A 1 206 ? 16.184 -0.819 8.728 1.00 81.81 206 LEU A CA 1
ATOM 1663 C C . LEU A 1 206 ? 15.342 -0.183 9.849 1.00 81.81 206 LEU A C 1
ATOM 1665 O O . LEU A 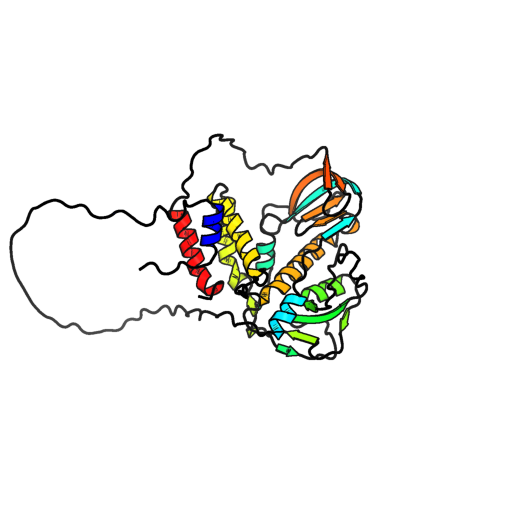1 206 ? 15.543 0.992 10.158 1.00 81.81 206 LEU A O 1
ATOM 1669 N N . PHE A 1 207 ? 14.351 -0.894 10.406 1.00 83.25 207 PHE A N 1
ATOM 1670 C CA . PHE A 1 207 ? 13.279 -0.258 11.192 1.00 83.25 207 PHE A CA 1
ATOM 1671 C C . PHE A 1 207 ? 12.932 -0.935 12.530 1.00 83.25 207 PHE A C 1
ATOM 1673 O O . PHE A 1 207 ? 12.111 -0.389 13.274 1.00 83.25 207 PHE A O 1
ATOM 1680 N N . GLU A 1 208 ? 13.487 -2.109 12.860 1.00 80.75 208 GLU A N 1
ATOM 1681 C CA . GLU A 1 208 ? 12.979 -2.918 13.982 1.00 80.75 208 GLU A CA 1
ATOM 1682 C C . GLU A 1 208 ? 13.248 -2.263 15.335 1.00 80.75 208 GLU A C 1
ATOM 1684 O O . GLU A 1 208 ? 12.322 -2.117 16.134 1.00 80.75 208 GLU A O 1
ATOM 1689 N N . ASP A 1 209 ? 14.476 -1.811 15.580 1.00 75.88 209 ASP A N 1
ATOM 1690 C CA . ASP A 1 209 ? 14.827 -1.130 16.829 1.00 75.88 209 ASP A CA 1
ATOM 1691 C C . ASP A 1 209 ? 14.057 0.183 16.989 1.00 75.88 209 ASP A C 1
ATOM 1693 O O . ASP A 1 209 ? 13.559 0.485 18.076 1.00 75.88 209 ASP A O 1
ATOM 1697 N N . TRP A 1 210 ? 13.861 0.915 15.888 1.00 78.25 210 TRP A N 1
ATOM 1698 C CA . TRP A 1 210 ? 13.133 2.182 15.892 1.00 78.25 210 TRP A CA 1
ATOM 1699 C C . TRP A 1 210 ? 11.681 1.990 16.307 1.00 78.25 210 TRP A C 1
ATOM 1701 O O . TRP A 1 210 ? 11.172 2.703 17.179 1.00 78.25 210 TRP A O 1
ATOM 1711 N N . ALA A 1 211 ? 11.026 0.981 15.733 1.00 79.88 211 ALA A N 1
ATOM 1712 C CA . 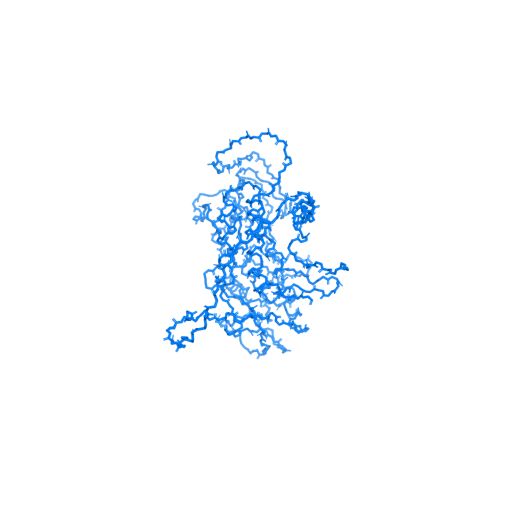ALA A 1 211 ? 9.678 0.629 16.122 1.00 79.88 211 ALA A CA 1
ATOM 1713 C C . ALA A 1 211 ? 9.652 0.109 17.564 1.00 79.88 211 ALA A C 1
ATOM 1715 O O . ALA A 1 211 ? 8.887 0.635 18.364 1.00 79.88 211 ALA A O 1
ATOM 1716 N N . LYS A 1 212 ? 10.503 -0.858 17.941 1.00 80.25 212 LYS A N 1
ATOM 1717 C CA . LYS A 1 212 ? 10.546 -1.422 19.305 1.00 80.25 212 LYS A CA 1
ATOM 1718 C C . LYS A 1 212 ? 10.647 -0.328 20.373 1.00 80.25 212 LYS A C 1
ATOM 1720 O O . LYS A 1 212 ? 9.829 -0.310 21.296 1.00 80.25 212 LYS A O 1
ATOM 1725 N N . VAL A 1 213 ? 11.596 0.602 20.232 1.00 77.81 213 VAL A N 1
ATOM 1726 C CA . VAL A 1 213 ? 11.822 1.702 21.185 1.00 77.81 213 VAL A CA 1
ATOM 1727 C C . VAL A 1 213 ? 10.613 2.637 21.247 1.00 77.81 213 VAL A C 1
ATOM 1729 O O . VAL A 1 213 ? 10.064 2.869 22.328 1.00 77.81 213 VAL A O 1
ATOM 1732 N N . LEU A 1 214 ? 10.142 3.150 20.106 1.00 79.50 214 LEU A N 1
ATOM 1733 C CA . LEU A 1 214 ? 9.036 4.112 20.098 1.00 79.50 214 LEU A CA 1
ATOM 1734 C C . LEU A 1 214 ? 7.698 3.485 20.509 1.00 79.50 214 LEU A C 1
ATOM 1736 O O . LEU A 1 214 ? 6.912 4.133 21.197 1.00 79.50 214 LEU A O 1
ATOM 1740 N N . ILE A 1 215 ? 7.444 2.223 20.162 1.00 81.44 215 ILE A N 1
ATOM 1741 C CA . ILE A 1 215 ? 6.254 1.475 20.589 1.00 81.44 215 ILE A CA 1
ATOM 1742 C C . ILE A 1 215 ? 6.290 1.253 22.108 1.00 81.44 215 ILE A C 1
ATOM 1744 O O . ILE A 1 215 ? 5.281 1.473 22.784 1.00 81.44 215 ILE A O 1
ATOM 1748 N N . ALA A 1 216 ? 7.449 0.905 22.678 1.00 80.25 216 ALA A N 1
ATOM 1749 C CA . ALA A 1 216 ? 7.610 0.779 24.126 1.00 80.25 216 ALA A CA 1
ATOM 1750 C C . ALA A 1 216 ? 7.354 2.110 24.859 1.00 80.25 216 ALA A C 1
ATOM 1752 O O . ALA A 1 216 ? 6.627 2.129 25.854 1.00 80.25 216 ALA A O 1
ATOM 1753 N N . ILE A 1 217 ? 7.874 3.236 24.353 1.00 76.44 217 ILE A N 1
ATOM 1754 C CA . ILE A 1 217 ? 7.614 4.575 24.920 1.00 76.44 217 ILE A CA 1
ATOM 1755 C C . ILE A 1 217 ? 6.133 4.949 24.772 1.00 76.44 217 ILE A C 1
ATOM 1757 O O . ILE A 1 217 ? 5.502 5.399 25.727 1.00 76.44 217 ILE A O 1
ATOM 1761 N N . LYS A 1 218 ? 5.538 4.707 23.603 1.00 82.00 218 LYS A N 1
ATOM 1762 C CA . LYS A 1 218 ? 4.122 4.969 23.323 1.00 82.00 218 LYS A CA 1
ATOM 1763 C C . LYS A 1 218 ? 3.170 4.236 24.261 1.00 82.00 218 LYS A C 1
ATOM 1765 O O . LYS A 1 218 ? 2.196 4.832 24.726 1.00 82.00 218 LYS A O 1
ATOM 1770 N N . ARG A 1 219 ? 3.468 2.977 24.592 1.00 83.19 219 ARG A N 1
ATOM 1771 C CA . ARG A 1 219 ? 2.685 2.172 25.544 1.00 83.19 219 ARG A CA 1
ATOM 1772 C C . ARG A 1 219 ? 2.685 2.751 26.967 1.00 83.19 219 ARG A C 1
ATOM 1774 O O . ARG A 1 219 ? 1.706 2.544 27.679 1.00 83.19 219 ARG A O 1
ATOM 1781 N N . LYS A 1 220 ? 3.686 3.559 27.354 1.00 78.88 220 LYS A N 1
ATOM 1782 C CA . LYS A 1 220 ? 3.707 4.295 28.640 1.00 78.88 220 LYS A CA 1
ATOM 1783 C C . LYS A 1 220 ? 2.676 5.439 28.720 1.00 78.88 220 LYS A C 1
ATOM 1785 O O . LYS A 1 220 ? 2.472 5.986 29.800 1.00 78.88 220 LYS A O 1
ATOM 1790 N N . LYS A 1 221 ? 1.991 5.778 27.614 1.00 77.12 221 LYS A N 1
ATOM 1791 C CA . LYS A 1 221 ? 1.033 6.899 27.496 1.00 77.12 221 LYS A CA 1
ATOM 1792 C C . LYS A 1 221 ? 1.687 8.255 27.860 1.00 77.12 221 LYS A C 1
ATOM 1794 O O . LYS A 1 221 ? 2.899 8.428 27.732 1.00 77.12 221 LYS A O 1
ATOM 1799 N N . GLY A 1 222 ? 0.881 9.256 28.227 1.00 77.25 222 GLY A N 1
ATOM 1800 C CA . GLY A 1 222 ? 1.352 10.607 28.555 1.00 77.25 222 GLY A CA 1
ATOM 1801 C C . GLY A 1 222 ? 1.961 11.365 27.367 1.00 77.25 222 GLY A C 1
ATOM 1802 O O . GLY A 1 222 ? 1.762 11.007 26.204 1.00 77.25 222 GLY A O 1
ATOM 1803 N N . ILE A 1 223 ? 2.710 12.433 27.663 1.00 73.62 223 ILE A N 1
ATOM 1804 C CA . ILE A 1 223 ? 3.350 13.284 26.643 1.00 73.62 223 ILE A CA 1
ATOM 1805 C C . ILE A 1 223 ? 4.420 12.505 25.878 1.00 73.62 223 ILE A C 1
ATOM 1807 O O . ILE A 1 223 ? 4.404 12.521 24.651 1.00 73.62 223 ILE A O 1
ATOM 1811 N N . ALA A 1 224 ? 5.274 11.757 26.584 1.00 69.81 224 ALA A N 1
ATOM 1812 C CA . ALA A 1 224 ? 6.277 10.883 25.976 1.00 69.81 224 ALA A CA 1
ATOM 1813 C C . ALA A 1 224 ? 5.645 9.931 24.948 1.00 69.81 224 ALA A C 1
ATOM 1815 O O . ALA A 1 224 ? 6.111 9.835 23.814 1.00 69.81 224 ALA A O 1
ATOM 1816 N N . GLY A 1 225 ? 4.521 9.296 25.302 1.00 76.06 225 GLY A N 1
ATOM 1817 C CA . GLY A 1 225 ? 3.831 8.400 24.385 1.00 76.06 225 GLY A CA 1
ATOM 1818 C C . GLY A 1 225 ? 3.142 9.101 23.208 1.00 76.06 225 GLY A C 1
ATOM 1819 O O . GLY A 1 225 ? 3.063 8.526 22.120 1.00 76.06 225 GLY A O 1
ATOM 1820 N N . LYS A 1 226 ? 2.701 10.356 23.378 1.00 76.50 226 LYS A N 1
ATOM 1821 C CA . LYS A 1 226 ? 2.209 11.203 22.278 1.00 76.50 226 LYS A CA 1
ATOM 1822 C C . LYS A 1 226 ? 3.340 11.574 21.313 1.00 76.50 226 LYS A C 1
ATOM 1824 O O . LYS A 1 226 ? 3.158 11.425 20.111 1.00 76.50 226 LYS A O 1
ATOM 1829 N N . VAL A 1 227 ? 4.500 11.996 21.822 1.00 75.00 227 VAL A N 1
ATOM 1830 C CA . VAL A 1 227 ? 5.681 12.315 20.998 1.00 75.00 227 VAL A CA 1
ATOM 1831 C C . VAL A 1 227 ? 6.165 11.070 20.251 1.00 75.00 227 VAL A C 1
ATOM 1833 O O . VAL A 1 227 ? 6.379 11.136 19.045 1.00 75.00 227 VAL A O 1
ATOM 1836 N N . ALA A 1 228 ? 6.235 9.911 20.913 1.00 75.69 228 ALA A N 1
ATOM 1837 C CA . ALA A 1 228 ? 6.592 8.655 20.258 1.00 75.69 228 ALA A CA 1
ATOM 1838 C C . ALA A 1 228 ? 5.592 8.249 19.158 1.00 75.69 228 ALA A C 1
ATOM 1840 O O . ALA A 1 228 ? 6.007 7.801 18.090 1.00 75.69 228 ALA A O 1
ATOM 1841 N N . LYS A 1 229 ? 4.280 8.467 19.356 1.00 80.62 229 LYS A N 1
ATOM 1842 C CA . LYS A 1 229 ? 3.279 8.300 18.285 1.00 80.62 229 LYS A CA 1
ATOM 1843 C C . LYS A 1 229 ? 3.517 9.268 17.121 1.00 80.62 229 LYS A C 1
ATOM 1845 O O . LYS A 1 229 ? 3.485 8.829 15.973 1.00 80.62 229 LYS A O 1
ATOM 1850 N N . ASP A 1 230 ? 3.751 10.549 17.394 1.00 74.75 230 ASP A N 1
ATOM 1851 C CA . ASP A 1 230 ? 3.971 11.551 16.347 1.00 74.75 230 ASP A CA 1
ATOM 1852 C C . ASP A 1 230 ? 5.283 11.271 15.577 1.00 74.75 230 ASP A C 1
ATOM 1854 O O . ASP A 1 230 ? 5.305 11.433 14.358 1.00 74.75 230 ASP A O 1
ATOM 1858 N N . LEU A 1 231 ? 6.333 10.742 16.224 1.00 75.69 231 LEU A N 1
ATOM 1859 C CA . LEU A 1 231 ? 7.558 10.242 15.576 1.00 75.69 231 LEU A CA 1
ATOM 1860 C C . LEU A 1 231 ? 7.301 9.011 14.688 1.00 75.69 231 LEU A C 1
ATOM 1862 O O . LEU A 1 231 ? 7.726 9.006 13.531 1.00 75.69 231 LEU A O 1
ATOM 1866 N N . LEU A 1 232 ? 6.553 8.012 15.183 1.00 76.94 232 LEU A N 1
ATOM 1867 C CA . LEU A 1 232 ? 6.149 6.825 14.408 1.00 76.94 232 LEU A CA 1
ATOM 1868 C C . LEU A 1 232 ? 5.406 7.210 13.115 1.00 76.94 232 LEU A C 1
ATOM 1870 O O . LEU A 1 232 ? 5.667 6.656 12.049 1.00 76.94 232 LEU A O 1
ATOM 1874 N N . VAL A 1 233 ? 4.503 8.193 13.193 1.00 75.88 233 VAL A N 1
ATOM 1875 C CA . VAL A 1 233 ? 3.763 8.710 12.027 1.00 75.88 233 VAL A CA 1
ATOM 1876 C C . VAL A 1 233 ? 4.653 9.573 11.120 1.00 75.88 233 VAL A C 1
ATOM 1878 O O . VAL A 1 233 ? 4.505 9.539 9.897 1.00 75.88 233 VAL A O 1
ATOM 1881 N N . SER A 1 234 ? 5.602 10.323 11.689 1.00 74.00 234 SER A N 1
ATOM 1882 C CA . SER A 1 234 ? 6.483 11.220 10.927 1.00 74.00 234 SER A CA 1
ATOM 1883 C C . SER A 1 234 ? 7.438 10.470 9.999 1.00 74.00 234 SER A C 1
ATOM 1885 O O . SER A 1 234 ? 7.647 10.931 8.877 1.00 74.00 234 SER A O 1
ATOM 1887 N N . LEU A 1 235 ? 7.969 9.305 10.402 1.00 76.50 235 LEU A N 1
ATOM 1888 C CA . LEU A 1 235 ? 8.827 8.505 9.516 1.00 76.50 235 LEU A CA 1
ATOM 1889 C C . LEU A 1 235 ? 8.090 8.112 8.231 1.00 76.50 235 LEU A C 1
ATOM 1891 O O . LEU A 1 235 ? 8.603 8.334 7.136 1.00 76.50 235 LEU A O 1
ATOM 1895 N N . TRP A 1 236 ? 6.862 7.597 8.351 1.00 75.94 236 TRP A N 1
ATOM 1896 C CA . TRP A 1 236 ? 6.027 7.295 7.186 1.00 75.94 236 TRP A CA 1
ATOM 1897 C C . TRP A 1 236 ? 5.822 8.532 6.299 1.00 75.94 236 TRP A C 1
ATOM 1899 O O . TRP A 1 236 ? 6.001 8.447 5.084 1.00 75.94 236 TRP A O 1
ATOM 1909 N N . GLY A 1 237 ? 5.495 9.683 6.899 1.00 74.12 237 GLY A N 1
ATOM 1910 C CA . GLY A 1 237 ? 5.251 10.927 6.163 1.00 74.12 237 GLY A CA 1
ATOM 1911 C C . GLY A 1 237 ? 6.467 11.409 5.363 1.00 74.12 237 GLY A C 1
ATOM 1912 O O . GLY A 1 237 ? 6.307 11.958 4.276 1.00 74.12 237 GLY A O 1
ATOM 1913 N N . ILE A 1 238 ? 7.672 11.146 5.871 1.00 74.19 238 ILE A N 1
ATOM 1914 C CA . ILE A 1 238 ? 8.954 11.457 5.229 1.00 74.19 238 ILE A CA 1
ATOM 1915 C C . ILE A 1 238 ? 9.275 10.452 4.115 1.00 74.19 238 ILE A C 1
ATOM 1917 O O . ILE A 1 238 ? 9.580 10.855 2.992 1.00 74.19 238 ILE A O 1
ATOM 1921 N N . LEU A 1 239 ? 9.169 9.145 4.388 1.00 76.06 239 LEU A N 1
ATOM 1922 C CA . LEU A 1 239 ? 9.388 8.092 3.384 1.00 76.06 239 LEU A CA 1
ATOM 1923 C C . LEU A 1 239 ? 8.411 8.229 2.205 1.00 76.06 239 LEU A C 1
ATOM 1925 O O . LEU A 1 239 ? 8.770 7.980 1.055 1.00 76.06 239 LEU A O 1
ATOM 1929 N N . CYS A 1 240 ? 7.183 8.670 2.488 1.00 75.00 240 CYS A N 1
ATOM 1930 C CA . CYS A 1 240 ? 6.132 8.897 1.505 1.00 75.00 240 CYS A CA 1
ATOM 1931 C C . CYS A 1 240 ? 6.001 10.363 1.053 1.00 75.00 240 CYS A C 1
ATOM 1933 O O . CYS A 1 240 ? 5.008 10.692 0.396 1.00 75.00 240 CYS A O 1
ATOM 1935 N N . GLU A 1 241 ? 6.968 11.247 1.329 1.00 73.88 241 GLU A N 1
ATOM 1936 C CA . GLU A 1 241 ? 6.850 12.667 0.971 1.00 73.88 241 GLU A CA 1
ATOM 1937 C C . GLU A 1 241 ? 6.726 12.858 -0.560 1.00 73.88 241 GLU A C 1
ATOM 1939 O O . GLU A 1 241 ? 7.261 12.092 -1.372 1.00 73.88 241 GLU A O 1
ATOM 1944 N N . ASN A 1 242 ? 5.944 13.850 -0.991 1.00 69.62 242 ASN A N 1
ATOM 1945 C CA . ASN A 1 242 ? 5.935 14.298 -2.387 1.00 69.62 242 ASN A CA 1
ATOM 1946 C C . ASN A 1 242 ? 7.082 15.300 -2.607 1.00 69.62 242 ASN A C 1
ATOM 1948 O O . ASN A 1 242 ? 7.396 16.046 -1.679 1.00 69.62 242 ASN A O 1
ATOM 1952 N N . PRO A 1 243 ? 7.675 15.383 -3.814 1.00 66.44 243 PRO A N 1
ATOM 1953 C CA . PRO A 1 243 ? 8.625 16.443 -4.139 1.00 66.44 243 PRO A CA 1
ATOM 1954 C C . PRO A 1 243 ? 8.058 17.818 -3.784 1.00 66.44 243 PRO A C 1
ATOM 1956 O O . PRO A 1 243 ? 6.940 18.169 -4.174 1.00 66.44 243 PRO A O 1
ATOM 1959 N N . ARG A 1 244 ? 8.822 18.601 -3.021 1.00 66.00 244 ARG A N 1
ATOM 1960 C CA . ARG A 1 244 ? 8.428 19.963 -2.652 1.00 66.00 244 ARG A CA 1
ATOM 1961 C C . ARG A 1 244 ? 8.531 20.876 -3.876 1.00 66.00 244 ARG A C 1
ATOM 1963 O O . ARG A 1 244 ? 9.342 20.644 -4.769 1.00 66.00 244 ARG A O 1
ATOM 1970 N N . LYS A 1 245 ? 7.773 21.982 -3.889 1.00 57.50 245 LYS A N 1
ATOM 1971 C CA . LYS A 1 245 ? 7.791 22.980 -4.986 1.00 57.50 245 LYS A CA 1
ATOM 1972 C C . LYS A 1 245 ? 9.185 23.559 -5.294 1.00 57.50 245 LYS A C 1
ATOM 1974 O O . LYS A 1 245 ? 9.386 24.094 -6.373 1.00 57.50 245 LYS A O 1
ATOM 1979 N N . ASN A 1 246 ? 10.131 23.460 -4.358 1.00 61.22 246 ASN A N 1
ATOM 1980 C CA . ASN A 1 246 ? 11.526 23.885 -4.506 1.00 61.22 246 ASN A CA 1
ATOM 1981 C C . ASN A 1 246 ? 12.478 22.758 -4.966 1.00 61.22 246 ASN A C 1
ATOM 1983 O O . ASN A 1 246 ? 13.688 22.889 -4.810 1.00 61.22 246 ASN A O 1
ATOM 1987 N N . GLY A 1 247 ? 11.955 21.632 -5.460 1.00 57.94 247 GLY A N 1
ATOM 1988 C CA . GLY A 1 247 ? 12.751 20.504 -5.953 1.00 57.94 247 GLY A CA 1
ATOM 1989 C C . GLY A 1 247 ? 13.412 19.645 -4.869 1.00 57.94 247 GLY A C 1
ATOM 1990 O O . GLY A 1 247 ? 14.070 18.664 -5.208 1.00 57.94 247 GLY A O 1
ATOM 1991 N N . LYS A 1 248 ? 13.236 19.954 -3.573 1.00 57.81 248 LYS A N 1
ATOM 1992 C CA . LYS A 1 248 ? 13.695 19.064 -2.497 1.00 57.81 248 LYS A CA 1
ATOM 1993 C C . LYS A 1 248 ? 12.843 17.789 -2.485 1.00 57.81 248 LYS A C 1
ATOM 1995 O O . LYS A 1 248 ? 11.617 17.856 -2.373 1.00 57.81 248 LYS A O 1
ATOM 2000 N N . VAL A 1 249 ? 13.512 16.644 -2.591 1.00 58.16 249 VAL A N 1
ATOM 2001 C CA . VAL A 1 249 ? 12.926 15.297 -2.545 1.00 58.16 249 VAL A CA 1
ATOM 2002 C C . VAL A 1 249 ? 13.244 14.624 -1.210 1.00 58.16 249 VAL A C 1
ATOM 2004 O O . VAL A 1 249 ? 14.295 14.879 -0.624 1.00 58.16 249 VAL A O 1
ATOM 2007 N N . GLY A 1 250 ? 12.335 13.773 -0.725 1.00 61.28 250 GLY A N 1
ATOM 2008 C CA . GLY A 1 250 ? 12.551 12.991 0.495 1.00 61.28 250 GLY A CA 1
ATOM 2009 C C . GLY A 1 250 ? 13.689 11.968 0.331 1.00 61.28 250 GLY A C 1
ATOM 2010 O O . GLY A 1 250 ? 13.875 11.443 -0.772 1.00 61.28 250 GLY A O 1
ATOM 2011 N N . PRO A 1 251 ? 14.439 11.649 1.403 1.00 58.81 251 PRO A N 1
ATOM 2012 C CA . PRO A 1 251 ? 15.717 10.937 1.306 1.00 58.81 251 PRO A CA 1
ATOM 2013 C C . PRO A 1 251 ? 15.623 9.501 0.759 1.00 58.81 251 PRO A C 1
ATOM 2015 O O . PRO A 1 251 ? 16.593 9.023 0.185 1.00 58.81 251 PRO A O 1
ATOM 2018 N N . HIS A 1 252 ? 14.469 8.825 0.853 1.00 71.12 252 HIS A N 1
ATOM 2019 C CA . HIS A 1 252 ? 14.295 7.430 0.404 1.00 71.12 252 HIS A CA 1
ATOM 2020 C C . HIS A 1 252 ? 13.068 7.227 -0.504 1.00 71.12 252 HIS A C 1
ATOM 2022 O O . HIS A 1 252 ? 12.325 6.251 -0.386 1.00 71.12 252 HIS A O 1
ATOM 2028 N N . ARG A 1 253 ? 12.869 8.139 -1.469 1.00 81.31 253 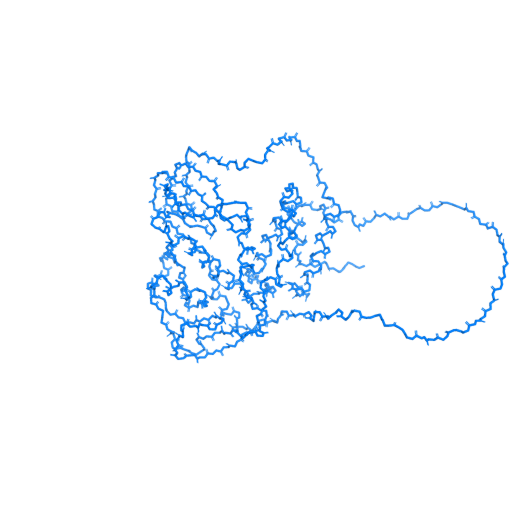ARG A N 1
ATOM 2029 C CA . ARG A 1 253 ? 11.758 8.100 -2.446 1.00 81.31 253 ARG A CA 1
ATOM 2030 C C . ARG A 1 253 ? 11.556 6.751 -3.162 1.00 81.31 253 ARG A C 1
ATOM 2032 O O . ARG A 1 253 ? 10.424 6.474 -3.555 1.00 81.31 253 ARG A O 1
ATOM 2039 N N . ARG A 1 254 ? 12.593 5.910 -3.307 1.00 88.62 254 ARG A N 1
ATOM 2040 C CA . ARG A 1 254 ? 12.498 4.559 -3.904 1.00 88.62 254 ARG A CA 1
ATOM 2041 C C . ARG A 1 254 ? 11.538 3.631 -3.157 1.00 88.62 254 ARG A C 1
ATOM 2043 O O . ARG A 1 254 ? 10.851 2.851 -3.808 1.00 88.62 254 ARG A O 1
ATOM 2050 N N . MET A 1 255 ? 11.440 3.737 -1.829 1.00 90.25 255 MET A N 1
ATOM 2051 C CA . MET A 1 255 ? 10.602 2.847 -1.010 1.00 90.25 255 MET A CA 1
ATOM 2052 C C . MET A 1 255 ? 9.103 3.152 -1.142 1.00 90.25 255 MET A C 1
ATOM 2054 O O . MET A 1 255 ? 8.278 2.241 -1.124 1.00 90.25 255 MET A O 1
ATOM 2058 N N . LYS A 1 256 ? 8.743 4.430 -1.320 1.00 90.75 256 LYS A N 1
ATOM 2059 C CA . LYS A 1 256 ? 7.361 4.946 -1.345 1.00 90.75 256 LYS A CA 1
ATOM 2060 C C . LYS A 1 256 ? 6.342 4.094 -2.126 1.00 90.75 256 LYS A C 1
ATOM 2062 O O . LYS A 1 256 ? 5.339 3.718 -1.519 1.00 90.75 256 LYS A O 1
ATOM 2067 N N . PRO A 1 257 ? 6.527 3.778 -3.427 1.00 94.69 257 PRO A N 1
ATOM 2068 C CA . PRO A 1 257 ? 5.537 3.005 -4.178 1.00 94.69 257 PRO A CA 1
ATOM 2069 C C . PRO A 1 257 ? 5.333 1.600 -3.597 1.00 94.69 257 PRO A C 1
ATOM 2071 O O . PRO A 1 257 ? 4.204 1.120 -3.578 1.00 94.69 257 PRO A O 1
ATOM 2074 N N . PHE A 1 258 ? 6.388 0.977 -3.064 1.00 95.38 258 PHE A N 1
ATOM 2075 C CA . PHE A 1 258 ? 6.326 -0.349 -2.449 1.00 95.38 258 PHE A CA 1
ATOM 2076 C C . PHE A 1 258 ? 5.662 -0.321 -1.073 1.00 95.38 258 PHE A C 1
ATOM 2078 O O . PHE A 1 258 ? 4.842 -1.189 -0.801 1.00 95.38 258 PHE A O 1
ATOM 2085 N N . ILE A 1 259 ? 5.936 0.693 -0.240 1.00 92.62 259 ILE A N 1
ATOM 2086 C CA . ILE A 1 259 ? 5.262 0.874 1.060 1.00 92.62 259 ILE A CA 1
ATOM 2087 C C . ILE A 1 259 ? 3.752 1.032 0.838 1.00 92.62 259 ILE A C 1
ATOM 2089 O O . ILE A 1 259 ? 2.948 0.368 1.489 1.00 92.62 259 ILE A O 1
ATOM 2093 N N . LEU A 1 260 ? 3.360 1.883 -0.117 1.00 93.12 260 LEU A N 1
ATOM 2094 C CA . LEU A 1 260 ? 1.954 2.126 -0.446 1.00 93.12 260 LEU A CA 1
ATOM 2095 C C . LEU A 1 260 ? 1.278 0.886 -1.056 1.00 93.12 260 LEU A C 1
ATOM 2097 O O . LEU A 1 260 ? 0.127 0.602 -0.731 1.00 93.12 260 LEU A O 1
ATOM 2101 N N . ALA A 1 261 ? 1.978 0.131 -1.907 1.00 95.62 261 ALA A N 1
ATOM 2102 C CA . ALA A 1 261 ? 1.454 -1.103 -2.486 1.00 95.62 261 ALA A CA 1
ATOM 2103 C C . ALA A 1 261 ? 1.319 -2.238 -1.468 1.00 95.62 261 ALA A C 1
ATOM 2105 O O . ALA A 1 261 ? 0.286 -2.906 -1.443 1.00 95.62 261 ALA A O 1
ATOM 2106 N N . LEU A 1 262 ? 2.308 -2.425 -0.589 1.00 94.75 262 LEU A N 1
ATOM 2107 C CA . LEU A 1 262 ? 2.235 -3.427 0.469 1.00 94.75 262 LEU A CA 1
ATOM 2108 C C . LEU A 1 262 ? 1.124 -3.088 1.466 1.00 94.75 262 LEU A C 1
ATOM 2110 O O . LEU A 1 262 ? 0.326 -3.956 1.787 1.00 94.75 262 LEU A O 1
ATOM 2114 N N . ALA A 1 263 ? 0.971 -1.816 1.849 1.00 92.38 263 ALA A N 1
ATOM 2115 C CA . ALA A 1 263 ? -0.167 -1.358 2.646 1.00 92.38 263 ALA A CA 1
ATOM 2116 C C . ALA A 1 263 ? -1.524 -1.716 2.001 1.00 92.38 263 ALA A C 1
ATOM 2118 O O . ALA A 1 263 ? -2.405 -2.260 2.668 1.00 92.38 263 ALA A O 1
ATOM 2119 N N . ARG A 1 264 ? -1.693 -1.475 0.690 1.00 94.25 264 ARG A N 1
ATOM 2120 C CA . ARG A 1 264 ? -2.905 -1.893 -0.042 1.00 94.25 264 ARG A CA 1
ATOM 2121 C C . ARG A 1 264 ? -3.088 -3.408 -0.051 1.00 94.25 264 ARG A C 1
ATOM 2123 O O . ARG A 1 264 ? -4.214 -3.870 0.137 1.00 94.25 264 ARG A O 1
ATOM 2130 N N . LYS A 1 265 ? -2.012 -4.169 -0.274 1.00 94.81 265 LYS A N 1
ATOM 2131 C CA . LYS A 1 265 ? -2.023 -5.637 -0.254 1.00 94.81 265 LYS A CA 1
ATOM 2132 C C . LYS A 1 265 ? -2.488 -6.144 1.112 1.00 94.81 265 LYS A C 1
ATOM 2134 O O . LYS A 1 265 ? -3.466 -6.879 1.152 1.00 94.81 265 LYS A O 1
ATOM 2139 N N . THR A 1 266 ? -1.880 -5.680 2.204 1.00 92.06 266 THR A N 1
ATOM 2140 C CA . THR A 1 266 ? -2.221 -6.072 3.580 1.00 92.06 266 THR A CA 1
ATOM 2141 C C . THR A 1 266 ? -3.695 -5.823 3.890 1.00 92.06 266 THR A C 1
ATOM 2143 O O . THR A 1 266 ? -4.391 -6.764 4.260 1.00 92.06 266 THR A O 1
ATOM 2146 N N . ILE A 1 267 ? -4.217 -4.616 3.626 1.00 90.94 267 ILE A N 1
ATOM 2147 C CA . ILE A 1 267 ? -5.652 -4.323 3.809 1.00 90.94 267 ILE A CA 1
ATOM 2148 C C . ILE A 1 267 ? -6.520 -5.268 2.977 1.00 90.94 267 ILE A C 1
ATOM 2150 O O . ILE A 1 267 ? -7.482 -5.829 3.494 1.00 90.94 267 ILE A O 1
ATOM 2154 N N . THR A 1 268 ? -6.170 -5.482 1.705 1.00 93.19 268 THR A N 1
ATOM 2155 C CA . THR A 1 268 ? -6.924 -6.368 0.804 1.00 93.19 268 THR A CA 1
ATOM 2156 C C . THR A 1 268 ? -6.943 -7.810 1.308 1.00 93.19 268 THR A C 1
ATOM 2158 O O . THR A 1 268 ? -7.979 -8.468 1.253 1.00 93.19 268 THR A O 1
ATOM 2161 N N . GLU A 1 269 ? -5.817 -8.316 1.808 1.00 92.06 269 GLU A N 1
ATOM 2162 C CA . GLU A 1 269 ? -5.705 -9.673 2.339 1.00 92.06 269 GLU A CA 1
ATOM 2163 C C . GLU A 1 269 ? -6.491 -9.844 3.646 1.00 92.06 269 GLU A C 1
ATOM 2165 O O . GLU A 1 269 ? -7.149 -10.871 3.803 1.00 92.06 269 GLU A O 1
ATOM 2170 N N . THR A 1 270 ? -6.517 -8.826 4.516 1.00 88.94 270 THR A N 1
ATOM 2171 C CA . THR A 1 270 ? -7.351 -8.794 5.729 1.00 88.94 270 THR A CA 1
ATOM 2172 C C . THR A 1 270 ? -8.849 -8.799 5.414 1.00 88.94 270 THR A C 1
ATOM 2174 O O . THR A 1 270 ? -9.597 -9.560 6.023 1.00 88.94 270 THR A O 1
ATOM 2177 N N . ILE A 1 271 ? -9.312 -7.976 4.466 1.00 89.88 271 ILE A N 1
ATOM 2178 C CA . ILE A 1 271 ? -10.754 -7.830 4.187 1.00 89.88 271 ILE A CA 1
ATOM 2179 C C . ILE A 1 271 ? -11.317 -8.888 3.237 1.00 89.88 271 ILE A C 1
ATOM 2181 O O . ILE A 1 271 ? -12.523 -9.114 3.229 1.00 89.88 271 ILE A O 1
ATOM 2185 N N . ARG A 1 272 ? -10.493 -9.519 2.394 1.00 90.75 272 ARG A N 1
ATOM 2186 C CA . ARG A 1 272 ? -10.978 -10.423 1.341 1.00 90.75 272 ARG A CA 1
ATOM 2187 C C . ARG A 1 272 ? -11.880 -11.558 1.860 1.00 90.75 272 ARG A C 1
ATOM 2189 O O . ARG A 1 272 ? -12.927 -11.753 1.238 1.00 90.75 272 ARG A O 1
ATOM 2196 N N . PRO A 1 273 ? -11.551 -12.278 2.955 1.00 89.38 273 PRO A N 1
ATOM 2197 C CA . PRO A 1 273 ? -12.402 -13.353 3.482 1.00 89.38 273 PRO A CA 1
ATOM 2198 C C . PRO A 1 273 ? -13.789 -12.887 3.946 1.00 89.38 273 PRO A C 1
ATOM 2200 O O . PRO A 1 273 ? -14.710 -13.691 4.002 1.00 89.38 273 PRO A O 1
ATOM 2203 N N . ILE A 1 274 ? -13.933 -11.593 4.249 1.00 88.81 274 ILE A N 1
ATOM 2204 C CA . ILE A 1 274 ? -15.123 -10.948 4.831 1.00 88.81 274 ILE A CA 1
ATOM 2205 C C . ILE A 1 274 ? -15.699 -9.854 3.914 1.00 88.81 274 ILE A C 1
ATOM 2207 O O . ILE A 1 274 ? -16.449 -8.978 4.345 1.00 88.81 274 ILE A O 1
ATOM 2211 N N . SER A 1 275 ? -15.308 -9.869 2.639 1.00 88.81 275 SER A N 1
ATOM 2212 C CA . SER A 1 275 ? -15.542 -8.785 1.675 1.00 88.81 275 SER A CA 1
ATOM 2213 C C . SER A 1 275 ? -17.029 -8.485 1.459 1.00 88.81 275 SER A C 1
ATOM 2215 O O . SER A 1 275 ? -17.434 -7.326 1.419 1.00 88.81 275 SER A O 1
ATOM 2217 N N . ASN A 1 276 ? -17.874 -9.513 1.453 1.00 89.19 276 ASN A N 1
ATOM 2218 C CA . ASN A 1 276 ? -19.337 -9.409 1.434 1.00 89.19 276 ASN A CA 1
ATOM 2219 C C . ASN A 1 276 ? -19.934 -8.567 2.590 1.00 89.19 276 ASN A C 1
ATOM 2221 O O . ASN A 1 276 ? -20.988 -7.949 2.417 1.00 89.19 276 ASN A O 1
ATOM 2225 N N . HIS A 1 277 ? -19.269 -8.516 3.748 1.00 89.81 277 HIS A N 1
ATOM 2226 C CA . HIS A 1 277 ? -19.707 -7.776 4.935 1.00 89.81 277 HIS A CA 1
ATOM 2227 C C . HIS A 1 277 ? -19.077 -6.379 5.061 1.00 89.81 277 HIS A C 1
ATOM 2229 O O . HIS A 1 277 ? -19.575 -5.550 5.824 1.00 89.81 277 HIS A O 1
ATOM 2235 N N . VAL A 1 278 ? -18.012 -6.072 4.315 1.00 91.81 278 VAL A N 1
ATOM 2236 C CA . VAL A 1 278 ? -17.355 -4.756 4.355 1.00 91.81 278 VAL A CA 1
ATOM 2237 C C . VAL A 1 278 ? -18.163 -3.724 3.562 1.00 91.81 278 VAL A C 1
ATOM 2239 O O . VAL A 1 278 ? -18.374 -3.876 2.363 1.00 91.81 278 VAL A O 1
ATOM 2242 N N . LYS A 1 279 ? -18.576 -2.631 4.217 1.00 93.19 279 LYS A N 1
ATOM 2243 C CA . LYS A 1 279 ? -19.359 -1.527 3.613 1.00 93.19 279 LYS A CA 1
ATOM 2244 C C . LYS A 1 279 ? -18.581 -0.235 3.417 1.00 93.19 279 LYS A C 1
ATOM 2246 O O . LYS A 1 279 ? -19.012 0.636 2.666 1.00 93.19 279 LYS A O 1
ATOM 2251 N N . ARG A 1 280 ? -17.413 -0.106 4.045 1.00 93.56 280 ARG A N 1
ATOM 2252 C CA . ARG A 1 280 ? -16.483 1.002 3.809 1.00 93.56 280 ARG A CA 1
ATOM 2253 C C . ARG A 1 280 ? -15.056 0.581 4.096 1.00 93.56 280 ARG A C 1
ATOM 2255 O O . ARG A 1 280 ? -14.818 -0.130 5.062 1.00 93.56 280 ARG A O 1
ATOM 2262 N N . ILE A 1 281 ? -14.130 1.107 3.305 1.00 92.38 281 ILE A N 1
ATOM 2263 C CA . ILE A 1 281 ? -12.683 1.051 3.502 1.00 92.38 281 ILE A CA 1
ATOM 2264 C C . ILE A 1 281 ? -12.168 2.480 3.374 1.00 92.38 281 ILE A C 1
ATOM 2266 O O . ILE A 1 281 ? -12.527 3.199 2.435 1.00 92.38 281 ILE A O 1
ATOM 2270 N N . HIS A 1 282 ? -11.334 2.904 4.311 1.00 88.94 282 HIS A N 1
ATOM 2271 C CA . HIS A 1 282 ? -10.666 4.191 4.253 1.00 88.94 282 HIS A CA 1
ATOM 2272 C C . HIS A 1 282 ? -9.286 4.056 4.883 1.00 88.94 282 HIS A C 1
ATOM 2274 O O . HIS A 1 282 ? -9.203 3.825 6.084 1.00 88.94 282 HIS A O 1
ATOM 2280 N N . THR A 1 283 ? -8.244 4.238 4.065 1.00 83.00 283 THR A N 1
ATOM 2281 C CA . THR A 1 283 ? -6.826 4.107 4.446 1.00 83.00 283 THR A CA 1
ATOM 2282 C C . THR A 1 283 ? -6.484 2.738 5.036 1.00 83.00 283 THR A C 1
ATOM 2284 O O . THR A 1 283 ? -6.101 1.837 4.295 1.00 83.00 283 THR A O 1
ATOM 2287 N N . ASP A 1 284 ? -6.620 2.628 6.347 1.00 80.88 284 ASP A N 1
ATOM 2288 C CA . ASP A 1 284 ? -6.160 1.588 7.260 1.00 80.88 284 ASP A CA 1
ATOM 2289 C C . ASP A 1 284 ? -7.300 1.025 8.136 1.00 80.88 284 ASP A C 1
ATOM 2291 O O . ASP A 1 284 ? -7.104 0.043 8.849 1.00 80.88 284 ASP A O 1
ATOM 2295 N N . GLY A 1 285 ? -8.512 1.580 8.011 1.00 87.44 285 GLY A N 1
ATOM 2296 C CA . GLY A 1 285 ? -9.712 1.115 8.703 1.00 87.44 285 GLY A CA 1
ATOM 2297 C C . GLY A 1 285 ? -10.861 0.747 7.764 1.00 87.44 285 GLY A C 1
ATOM 2298 O O . GLY A 1 285 ? -10.973 1.229 6.630 1.00 87.44 285 GLY A O 1
ATOM 2299 N N . PHE A 1 286 ? -11.766 -0.098 8.255 1.00 91.56 286 PHE A N 1
ATOM 2300 C CA . PHE A 1 286 ? -12.949 -0.556 7.531 1.00 91.56 286 PHE A CA 1
ATOM 2301 C C . PHE A 1 286 ? -14.185 -0.674 8.435 1.00 91.56 286 PHE A C 1
ATOM 2303 O O . PHE A 1 286 ? -14.094 -0.764 9.656 1.00 91.56 286 PHE A O 1
ATOM 2310 N N . ILE A 1 287 ? -15.371 -0.633 7.824 1.00 91.69 287 ILE A N 1
ATOM 2311 C CA . ILE A 1 287 ? -16.657 -0.826 8.508 1.00 91.69 287 ILE A CA 1
ATOM 2312 C C . ILE A 1 287 ? -17.284 -2.119 7.999 1.00 91.69 287 ILE A C 1
ATOM 2314 O O . ILE A 1 287 ? -17.433 -2.290 6.786 1.00 91.69 287 ILE A O 1
ATOM 2318 N N . LEU A 1 288 ? -17.667 -2.993 8.926 1.00 90.44 288 LEU A N 1
ATOM 2319 C CA . LEU A 1 288 ? -18.236 -4.312 8.671 1.00 90.44 288 LEU A CA 1
ATOM 2320 C C . LEU A 1 288 ? -19.675 -4.394 9.208 1.00 90.44 288 LEU A C 1
ATOM 2322 O O . LEU A 1 288 ? -19.931 -4.004 10.348 1.00 90.44 288 LEU A O 1
ATOM 2326 N N . THR A 1 289 ? -20.617 -4.897 8.403 1.00 88.38 289 THR A N 1
ATOM 2327 C CA . THR A 1 289 ? -21.982 -5.215 8.863 1.00 88.38 289 THR A CA 1
ATOM 2328 C C . THR A 1 289 ? -21.940 -6.322 9.899 1.00 88.38 289 THR A C 1
ATOM 2330 O O . THR A 1 289 ? -21.254 -7.316 9.683 1.00 88.38 289 THR A O 1
ATOM 2333 N N . ASN A 1 290 ? -22.706 -6.178 10.975 1.00 70.88 290 ASN A N 1
ATOM 2334 C CA . ASN A 1 290 ? -22.583 -7.026 12.156 1.00 70.88 290 ASN A CA 1
ATOM 2335 C C . ASN A 1 290 ? -22.762 -8.536 11.853 1.00 70.88 290 ASN A C 1
ATOM 2337 O O . ASN A 1 290 ? -23.878 -8.983 11.585 1.00 70.88 290 ASN A O 1
ATOM 2341 N N . THR A 1 291 ? -21.678 -9.316 11.936 1.00 63.62 291 THR A N 1
ATOM 2342 C CA . THR A 1 291 ? -21.667 -10.789 11.865 1.00 63.62 291 THR A CA 1
ATOM 2343 C C . THR A 1 291 ? -20.715 -11.386 12.901 1.00 63.62 291 THR A C 1
ATOM 2345 O O . THR A 1 291 ? -19.695 -10.791 13.250 1.00 63.62 291 THR A O 1
ATOM 2348 N N . ILE A 1 292 ? -21.090 -12.559 13.413 1.00 53.94 292 ILE A N 1
ATOM 2349 C CA . ILE A 1 292 ? -20.386 -13.320 14.455 1.00 53.94 292 ILE A CA 1
ATOM 2350 C C . ILE A 1 292 ? -19.279 -14.175 13.804 1.00 53.94 292 ILE A C 1
ATOM 2352 O O . ILE A 1 292 ? -19.472 -14.662 12.695 1.00 53.94 292 ILE A O 1
ATOM 2356 N N . ASP A 1 293 ? -18.147 -14.346 14.497 1.00 55.66 293 ASP A N 1
ATOM 2357 C CA . ASP A 1 293 ? -16.991 -15.188 14.123 1.00 55.66 293 ASP A CA 1
ATOM 2358 C C . ASP A 1 293 ? -16.374 -14.954 12.732 1.00 55.66 293 ASP A C 1
ATOM 2360 O O . ASP A 1 293 ? -16.344 -15.812 11.854 1.00 55.66 293 ASP A O 1
ATOM 2364 N N . ASN A 1 294 ? -15.753 -13.783 12.569 1.00 61.09 294 ASN A N 1
ATOM 2365 C CA . ASN A 1 294 ? -14.982 -13.433 11.371 1.00 61.09 294 ASN A CA 1
ATOM 2366 C C . ASN A 1 294 ? -13.479 -13.812 11.439 1.00 61.09 294 ASN A C 1
ATOM 2368 O O . ASN A 1 294 ? -12.717 -13.396 10.568 1.00 61.09 294 ASN A O 1
ATOM 2372 N N . ASN A 1 295 ? -13.022 -14.544 12.471 1.00 62.47 295 ASN A N 1
ATOM 2373 C CA . ASN A 1 295 ? -11.602 -14.885 12.728 1.00 62.47 295 ASN A CA 1
ATOM 2374 C C . ASN A 1 295 ? -10.617 -13.693 12.638 1.00 62.47 295 ASN A C 1
ATOM 2376 O O . ASN A 1 295 ? -9.425 -13.864 12.377 1.00 62.47 295 ASN A O 1
ATOM 2380 N N . LEU A 1 296 ? -11.109 -12.469 12.849 1.00 73.19 296 LEU A N 1
ATOM 2381 C CA . LEU A 1 296 ? -10.296 -11.260 12.804 1.00 73.19 296 LEU A CA 1
ATOM 2382 C C . LEU A 1 296 ? -9.335 -11.233 13.993 1.00 73.19 296 LEU A C 1
ATOM 2384 O O . LEU A 1 296 ? -9.760 -11.348 15.142 1.00 73.19 296 LEU A O 1
ATOM 2388 N N . GLN A 1 297 ? -8.048 -11.019 13.717 1.00 72.25 297 GLN A N 1
ATOM 2389 C CA . GLN A 1 297 ? -7.026 -10.849 14.746 1.00 72.25 297 GLN A CA 1
ATOM 2390 C C . GLN A 1 297 ? -7.209 -9.493 15.443 1.00 72.25 297 GLN A C 1
ATOM 2392 O O . GLN A 1 297 ? -6.627 -8.482 15.051 1.00 72.25 297 GLN A O 1
ATOM 2397 N N . VAL A 1 298 ? -8.068 -9.479 16.461 1.00 73.44 298 VAL A N 1
ATOM 2398 C CA . VAL A 1 298 ? -8.315 -8.346 17.358 1.00 73.44 298 VAL A CA 1
ATOM 2399 C C . VAL A 1 298 ? -7.504 -8.557 18.635 1.00 73.44 298 VAL A C 1
ATOM 2401 O O . VAL A 1 298 ? -7.568 -9.622 19.246 1.00 73.44 298 VAL A O 1
ATOM 2404 N N . GLY A 1 299 ? -6.743 -7.550 19.053 1.00 71.12 299 GLY A N 1
ATOM 2405 C CA . GLY A 1 299 ? -5.838 -7.666 20.198 1.00 71.12 299 GLY A CA 1
ATOM 2406 C C . GLY A 1 299 ? -5.238 -6.320 20.604 1.00 71.12 299 GLY A C 1
ATOM 2407 O O . GLY A 1 299 ? -5.816 -5.283 20.292 1.00 71.12 299 GLY A O 1
ATOM 2408 N N . PRO A 1 300 ? -4.123 -6.299 21.354 1.00 66.12 300 PRO A N 1
ATOM 2409 C CA . PRO A 1 300 ? -3.388 -5.079 21.689 1.00 66.12 300 PRO A CA 1
ATOM 2410 C C . PRO A 1 300 ? -2.060 -4.922 20.920 1.00 66.12 300 PRO A C 1
ATOM 2412 O O . PRO A 1 300 ? -1.313 -3.979 21.199 1.00 66.12 300 PRO A O 1
ATOM 2415 N N . ASN A 1 301 ? -1.708 -5.852 20.026 1.00 72.31 301 ASN A N 1
ATOM 2416 C CA . ASN A 1 301 ? -0.386 -5.897 19.404 1.00 72.31 301 ASN A CA 1
ATOM 2417 C C . ASN A 1 301 ? -0.299 -5.022 18.149 1.00 72.31 301 ASN A C 1
ATOM 2419 O O . ASN A 1 301 ? -1.289 -4.623 17.540 1.00 72.31 301 ASN A O 1
ATOM 2423 N N . THR A 1 302 ? 0.933 -4.726 17.750 1.00 66.81 302 THR A N 1
ATOM 2424 C CA . THR A 1 302 ? 1.244 -3.958 16.546 1.00 66.81 302 THR A CA 1
ATOM 2425 C C . THR A 1 302 ? 0.762 -4.707 15.300 1.00 66.81 302 THR A C 1
ATOM 2427 O O . THR A 1 302 ? 1.249 -5.797 15.013 1.00 66.81 302 THR A O 1
ATOM 2430 N N . GLY A 1 303 ? -0.179 -4.115 14.560 1.00 68.56 303 GLY A N 1
ATOM 2431 C CA . GLY A 1 303 ? -0.787 -4.714 13.366 1.00 68.56 303 GLY A CA 1
ATOM 2432 C C . GLY A 1 303 ? -2.116 -5.443 13.609 1.00 68.56 303 GLY A C 1
ATOM 2433 O O . GLY A 1 303 ? -2.863 -5.615 12.645 1.00 68.56 303 GLY A O 1
ATOM 2434 N N . ASP A 1 304 ? -2.463 -5.784 14.859 1.00 77.12 304 ASP A N 1
ATOM 2435 C CA . ASP A 1 304 ? -3.799 -6.301 15.206 1.00 77.12 304 ASP A CA 1
ATOM 2436 C C . ASP A 1 304 ? -4.883 -5.268 14.834 1.00 77.12 304 ASP A C 1
ATOM 2438 O O . ASP A 1 304 ? -4.611 -4.075 14.678 1.00 77.12 304 ASP A O 1
ATOM 2442 N N . LEU A 1 305 ? -6.136 -5.699 14.717 1.00 80.38 305 LEU A N 1
ATOM 2443 C CA . LEU A 1 305 ? -7.284 -4.806 14.560 1.00 80.38 305 LEU A CA 1
ATOM 2444 C C . LEU A 1 305 ? -7.810 -4.338 15.921 1.00 80.38 305 LEU A C 1
ATOM 2446 O O . LEU A 1 305 ? -7.776 -5.068 16.911 1.00 80.38 305 LEU A O 1
ATOM 2450 N N . LYS A 1 306 ? -8.371 -3.130 15.954 1.00 82.56 306 LYS A N 1
ATOM 2451 C CA . LYS A 1 306 ? -9.087 -2.573 17.103 1.00 82.56 306 LYS A CA 1
ATOM 2452 C C . LYS A 1 306 ? -10.517 -2.209 16.715 1.00 82.56 306 LYS A C 1
ATOM 2454 O O . LYS A 1 306 ? -10.732 -1.489 15.744 1.00 82.56 306 LYS A O 1
ATOM 2459 N N . CYS A 1 307 ? -11.477 -2.624 17.540 1.00 83.06 307 CYS A N 1
ATOM 2460 C CA . CYS A 1 307 ? -12.831 -2.077 17.535 1.00 83.06 307 CYS A CA 1
ATOM 2461 C C . CYS A 1 307 ? -12.794 -0.597 17.968 1.00 83.06 307 CYS A C 1
ATOM 2463 O O . CYS A 1 307 ? -12.371 -0.265 19.078 1.00 83.06 307 CYS A O 1
ATOM 2465 N N . GLU A 1 308 ? -13.188 0.315 17.080 1.00 82.44 308 GLU A N 1
ATOM 2466 C CA . GLU A 1 308 ? -13.286 1.748 17.388 1.00 82.44 308 GLU A CA 1
ATOM 2467 C C . GLU A 1 308 ? -14.700 2.184 17.771 1.00 82.44 308 GLU A C 1
ATOM 2469 O O . GLU A 1 308 ? -14.873 3.095 18.586 1.00 82.44 308 GLU A O 1
ATOM 2474 N N . LYS A 1 309 ? -15.704 1.584 17.124 1.00 86.38 309 LYS A N 1
ATOM 2475 C CA . LYS A 1 309 ? -17.126 1.899 17.288 1.00 86.38 309 LYS A CA 1
ATOM 2476 C C . LYS A 1 309 ? -17.949 0.655 17.002 1.00 86.38 309 LYS A C 1
ATOM 2478 O O . LYS A 1 309 ? -17.752 0.032 15.961 1.00 86.38 309 LYS A O 1
ATOM 2483 N N . ASN A 1 310 ? -18.922 0.388 17.856 1.00 88.38 310 ASN A N 1
ATOM 2484 C CA . ASN A 1 310 ? -20.008 -0.549 17.607 1.00 88.38 310 ASN A CA 1
ATOM 2485 C C . ASN A 1 310 ? -21.330 0.225 17.725 1.00 88.38 310 ASN A C 1
ATOM 2487 O O . ASN A 1 310 ? -21.468 1.064 18.616 1.00 88.38 310 ASN A O 1
ATOM 2491 N N . GLY A 1 311 ? -22.278 0.022 16.811 1.00 87.88 311 GLY A N 1
ATOM 2492 C CA . GLY A 1 311 ? -23.563 0.725 16.847 1.00 87.88 311 GLY A CA 1
ATOM 2493 C C . GLY A 1 311 ? -24.262 0.793 15.496 1.00 87.88 311 GLY A C 1
ATOM 2494 O O . GLY A 1 311 ? -23.956 0.036 14.575 1.00 87.88 311 GLY A O 1
ATOM 2495 N N . SER A 1 312 ? -25.210 1.719 15.373 1.00 89.88 312 SER A N 1
ATOM 2496 C CA . SER A 1 312 ? -25.895 1.986 14.109 1.00 89.88 312 SER A CA 1
ATOM 2497 C C . SER A 1 312 ? -25.107 3.005 13.286 1.00 89.88 312 SER A C 1
ATOM 2499 O O . SER A 1 312 ? -24.669 4.036 13.799 1.00 89.88 312 SER A O 1
ATOM 2501 N N . VAL A 1 313 ? -24.930 2.734 11.996 1.00 92.62 313 VAL A N 1
ATOM 2502 C CA . VAL A 1 313 ? -24.211 3.599 11.057 1.00 92.62 313 VAL A CA 1
ATOM 2503 C C . VAL A 1 313 ? -25.079 3.910 9.844 1.00 92.62 313 VAL A C 1
ATOM 2505 O O . VAL A 1 313 ? -25.828 3.057 9.374 1.00 92.62 313 VAL A O 1
ATOM 2508 N N . ILE A 1 314 ? -24.929 5.124 9.317 1.00 92.94 314 ILE A N 1
ATOM 2509 C CA . ILE A 1 314 ? -25.390 5.526 7.989 1.00 92.94 314 ILE A CA 1
ATOM 2510 C C . ILE A 1 314 ? -24.144 5.903 7.184 1.00 92.94 314 ILE A C 1
ATOM 2512 O O . ILE A 1 314 ? -23.424 6.845 7.527 1.00 92.94 314 ILE A O 1
ATOM 2516 N N . ILE A 1 315 ? -23.885 5.154 6.118 1.00 93.38 315 ILE A N 1
ATOM 2517 C CA . ILE A 1 315 ? -22.802 5.362 5.158 1.00 93.38 315 ILE A CA 1
ATOM 2518 C C . ILE A 1 315 ? -23.444 5.895 3.880 1.00 93.38 315 ILE A C 1
ATOM 2520 O O . ILE A 1 315 ? -24.205 5.187 3.226 1.00 93.38 315 ILE A O 1
ATOM 2524 N N . LYS A 1 316 ? -23.137 7.144 3.512 1.00 89.38 316 LYS A N 1
ATOM 2525 C CA . LYS A 1 316 ? -23.569 7.733 2.230 1.00 89.38 316 LYS A CA 1
ATOM 2526 C C . LYS A 1 316 ? -22.488 7.614 1.159 1.00 89.38 316 LYS A C 1
ATOM 2528 O O . LYS A 1 316 ? -22.794 7.489 -0.020 1.00 89.38 316 LYS A O 1
ATOM 2533 N N . ASN A 1 317 ? -21.224 7.702 1.570 1.00 87.19 317 ASN A N 1
ATOM 2534 C CA . ASN A 1 317 ? -20.034 7.457 0.756 1.00 87.19 317 ASN A CA 1
ATOM 2535 C C . ASN A 1 317 ? -18.811 7.293 1.684 1.00 87.19 317 ASN A C 1
ATOM 2537 O O . ASN A 1 317 ? -18.938 7.282 2.907 1.00 87.19 317 ASN A O 1
ATOM 2541 N N . SER A 1 318 ? -17.608 7.181 1.118 1.00 82.50 318 SER A N 1
ATOM 2542 C CA . SER A 1 318 ? -16.369 6.966 1.880 1.00 82.50 318 SER A CA 1
ATOM 2543 C C . SER A 1 318 ? -15.973 8.124 2.810 1.00 82.50 318 SER A C 1
ATOM 2545 O O . SER A 1 318 ? -15.202 7.901 3.746 1.00 82.50 318 SER A O 1
ATOM 2547 N N . ILE A 1 319 ? -16.507 9.330 2.601 1.00 84.50 319 ILE A N 1
ATOM 2548 C CA . ILE A 1 319 ? -16.256 10.519 3.431 1.00 84.50 319 ILE A CA 1
ATOM 2549 C C . ILE A 1 319 ? -17.414 10.745 4.414 1.00 84.50 319 ILE A C 1
ATOM 2551 O O . ILE A 1 319 ? -17.190 10.997 5.595 1.00 84.50 319 ILE A O 1
ATOM 2555 N N . ASN A 1 320 ? -18.656 10.641 3.937 1.00 85.94 320 ASN A N 1
ATOM 2556 C CA . ASN A 1 320 ? -19.858 10.942 4.706 1.00 85.94 320 ASN A CA 1
ATOM 2557 C C . ASN A 1 320 ? -20.394 9.683 5.409 1.00 85.94 320 ASN A C 1
ATOM 2559 O O . ASN A 1 320 ? -21.109 8.870 4.812 1.00 85.94 320 ASN A O 1
ATOM 2563 N N . VAL A 1 321 ? -20.011 9.552 6.682 1.00 89.69 321 VAL A N 1
ATOM 2564 C CA . VAL A 1 321 ? -20.418 8.483 7.598 1.00 89.69 321 VAL A CA 1
ATOM 2565 C C . VAL A 1 321 ? -20.876 9.096 8.917 1.00 89.69 321 VAL A C 1
ATOM 2567 O O . VAL A 1 321 ? -20.097 9.772 9.589 1.00 89.69 321 VAL A O 1
ATOM 2570 N N . SER A 1 322 ? -22.110 8.811 9.321 1.00 90.88 322 SER A N 1
ATOM 2571 C CA . SER A 1 322 ? -22.668 9.220 10.614 1.00 90.88 322 SER A CA 1
ATOM 2572 C C . SER A 1 322 ? -23.024 8.001 11.452 1.00 90.88 322 SER A C 1
ATOM 2574 O O . SER A 1 322 ? -23.558 7.027 10.928 1.00 90.88 322 SER A O 1
ATOM 2576 N N . TRP A 1 323 ? -22.754 8.068 12.753 1.00 91.38 323 TRP A N 1
ATOM 2577 C CA . TRP A 1 323 ? -23.035 6.993 13.701 1.00 91.38 323 TRP A CA 1
ATOM 2578 C C . TRP A 1 323 ? -24.064 7.439 14.742 1.00 91.38 323 TRP A C 1
ATOM 2580 O O . TRP A 1 323 ? -24.034 8.586 15.186 1.00 91.38 323 TRP A O 1
ATOM 2590 N N . THR A 1 324 ? -24.931 6.521 15.160 1.00 86.38 324 THR A N 1
ATOM 2591 C CA . THR A 1 324 ? -25.911 6.694 16.239 1.00 86.38 324 THR A CA 1
ATOM 2592 C C . THR A 1 324 ? -25.844 5.505 17.197 1.00 86.38 324 THR A C 1
ATOM 2594 O O . THR A 1 324 ? -25.444 4.405 16.815 1.00 86.38 324 THR A O 1
ATOM 2597 N N . ASN A 1 325 ? -26.205 5.734 18.464 1.00 74.00 325 ASN A N 1
ATOM 2598 C CA . ASN A 1 325 ? -26.182 4.722 19.529 1.00 74.00 325 ASN A CA 1
ATOM 2599 C C . ASN A 1 325 ? -24.844 3.959 19.597 1.00 74.00 325 ASN A C 1
ATOM 2601 O O . ASN A 1 325 ? -24.817 2.732 19.618 1.00 74.00 325 ASN A O 1
ATOM 2605 N N . THR A 1 326 ? -23.725 4.694 19.565 1.00 72.12 326 THR A N 1
ATOM 2606 C CA . THR A 1 326 ? -22.391 4.088 19.590 1.00 72.12 326 THR A CA 1
ATOM 2607 C C . THR A 1 326 ? -21.995 3.660 20.989 1.00 72.12 326 THR A C 1
ATOM 2609 O O . THR A 1 326 ? -21.731 4.511 21.845 1.00 72.12 326 THR A O 1
ATOM 2612 N N . GLU A 1 327 ? -21.798 2.365 21.167 1.00 67.31 327 GLU A N 1
ATOM 2613 C CA . GLU A 1 327 ? -20.920 1.860 22.207 1.00 67.31 327 GLU A CA 1
ATOM 2614 C C . GLU A 1 327 ? -19.479 2.096 21.739 1.00 67.31 327 GLU A C 1
ATOM 2616 O O . GLU A 1 327 ? -18.993 1.521 20.759 1.00 67.31 327 GLU A O 1
ATOM 2621 N N . LYS A 1 328 ? -18.788 3.015 22.420 1.00 56.91 328 LYS A N 1
ATOM 2622 C CA . LYS A 1 328 ? -17.328 3.040 22.387 1.00 56.91 328 LYS A CA 1
ATOM 2623 C C . LYS A 1 328 ? -16.864 1.958 23.341 1.00 56.91 328 LYS A C 1
ATOM 2625 O O . LYS A 1 328 ? -16.929 2.161 24.553 1.00 56.91 328 LYS A O 1
ATOM 2630 N N . GLU A 1 329 ? -16.348 0.857 22.809 1.00 49.38 329 GLU A N 1
ATOM 2631 C CA . GLU A 1 329 ? -15.547 -0.064 23.608 1.00 49.38 329 GLU A CA 1
ATOM 2632 C C . GLU A 1 329 ? -14.265 0.658 24.036 1.00 49.38 329 GLU A C 1
ATOM 2634 O O . GLU A 1 329 ? -13.241 0.689 23.349 1.00 49.38 329 GLU A O 1
ATOM 2639 N N . ILE A 1 330 ? -14.338 1.293 25.205 1.00 40.12 330 ILE A N 1
ATOM 2640 C CA . ILE A 1 330 ? -13.157 1.673 25.959 1.00 40.12 330 ILE A CA 1
ATOM 2641 C C . ILE A 1 330 ? -12.506 0.353 26.359 1.00 40.12 330 ILE A C 1
ATOM 2643 O O . ILE A 1 330 ? -12.944 -0.308 27.297 1.00 40.12 330 ILE A O 1
ATOM 2647 N N . THR A 1 331 ? -11.446 -0.036 25.649 1.00 37.53 331 THR A N 1
ATOM 2648 C CA . THR A 1 331 ? -10.510 -1.056 26.128 1.00 37.53 331 THR A CA 1
ATOM 2649 C C . THR A 1 331 ? -10.026 -0.614 27.508 1.00 37.53 331 THR A C 1
ATOM 2651 O O . THR A 1 331 ? -9.239 0.334 27.608 1.00 37.53 331 THR A O 1
ATOM 2654 N N . ASN A 1 332 ? -10.569 -1.237 28.557 1.00 30.22 332 ASN A N 1
ATOM 2655 C CA . ASN A 1 332 ? -10.469 -0.777 29.939 1.00 30.22 332 ASN A CA 1
ATOM 2656 C C . ASN A 1 332 ? -9.015 -0.769 30.429 1.00 30.22 332 ASN A C 1
ATOM 2658 O O . ASN A 1 332 ? -8.505 -1.755 30.949 1.00 30.22 332 ASN A O 1
ATOM 2662 N N . PHE A 1 333 ? -8.369 0.391 30.324 1.00 38.94 333 PHE A N 1
ATOM 2663 C CA . PHE A 1 333 ? -7.084 0.686 30.953 1.00 38.94 333 PHE A CA 1
ATOM 2664 C C . PHE A 1 333 ? -7.226 1.908 31.859 1.00 38.94 333 PHE A C 1
ATOM 2666 O O . PHE A 1 333 ? -6.660 2.960 31.556 1.00 38.94 333 PHE A O 1
ATOM 2673 N N . VAL A 1 334 ? -8.006 1.715 32.931 1.00 29.67 334 VAL A N 1
ATOM 2674 C CA . VAL A 1 334 ? -8.170 2.557 34.132 1.00 29.67 334 VAL A CA 1
ATOM 2675 C C . VAL A 1 334 ? -7.974 4.056 33.878 1.00 29.67 334 VAL A C 1
ATOM 2677 O O . VAL A 1 334 ? -6.878 4.596 34.042 1.00 29.67 334 VAL A O 1
ATOM 2680 N N . ASP A 1 335 ? -9.067 4.745 33.550 1.00 30.67 335 ASP A N 1
ATOM 2681 C CA . ASP A 1 335 ? -9.103 6.206 33.591 1.00 30.67 335 ASP A CA 1
ATOM 2682 C C . ASP A 1 335 ? -8.970 6.690 35.043 1.00 30.67 335 ASP A C 1
ATOM 2684 O O . ASP A 1 335 ? -9.923 6.664 35.822 1.00 30.67 335 ASP A O 1
ATOM 2688 N N . LYS A 1 336 ? -7.792 7.208 35.404 1.00 34.38 336 LYS A N 1
ATOM 2689 C CA . LYS A 1 336 ? -7.686 8.199 36.480 1.00 34.38 336 LYS A CA 1
ATOM 2690 C C . LYS A 1 336 ? -7.772 9.586 35.857 1.00 34.38 336 LYS A C 1
ATOM 2692 O O . LYS A 1 336 ? -6.775 10.130 35.387 1.00 34.38 336 LYS A O 1
ATOM 2697 N N . GLN A 1 337 ? -8.976 10.158 35.861 1.00 37.00 337 GLN A N 1
ATOM 2698 C CA . GLN A 1 337 ? -9.174 11.559 35.498 1.00 37.00 337 GLN A CA 1
ATOM 2699 C C . GLN A 1 337 ? -8.385 12.465 36.451 1.00 37.00 337 GLN A C 1
ATOM 2701 O O . GLN A 1 337 ? -8.684 12.550 37.639 1.00 37.00 337 GLN A O 1
ATOM 2706 N N . GLY A 1 338 ? -7.406 13.184 35.905 1.00 30.05 338 GLY A N 1
ATOM 2707 C CA . GLY A 1 338 ? -6.717 14.280 36.574 1.00 30.05 338 GLY A CA 1
ATOM 2708 C C . GLY A 1 338 ? -6.890 15.566 35.777 1.00 30.05 338 GLY A C 1
ATOM 2709 O O . GLY A 1 338 ? -6.079 15.864 34.905 1.00 30.05 338 GLY A O 1
ATOM 2710 N N . LYS A 1 339 ? -7.938 16.349 36.067 1.00 34.00 339 LYS A N 1
ATOM 2711 C CA . LYS A 1 339 ? -8.017 17.735 35.585 1.00 34.00 339 LYS A CA 1
ATOM 2712 C C . LYS A 1 339 ? -7.021 18.594 36.365 1.00 34.00 339 LYS A C 1
ATOM 2714 O O . LYS A 1 339 ? -7.251 18.866 37.541 1.00 34.00 339 LYS A O 1
ATOM 2719 N N . LYS A 1 340 ? -6.001 19.107 35.680 1.00 31.78 340 LYS A N 1
ATOM 2720 C CA . LYS A 1 340 ? -5.602 20.521 35.754 1.00 31.78 340 LYS A CA 1
ATOM 2721 C C . LYS A 1 340 ? -4.631 20.840 34.627 1.00 31.78 340 LYS A C 1
ATOM 2723 O O . LYS A 1 340 ? -3.703 20.078 34.376 1.00 31.78 340 LYS A O 1
ATOM 2728 N N . GLU A 1 341 ? -4.855 21.976 33.982 1.00 43.12 341 GLU A N 1
ATOM 2729 C CA . GLU A 1 341 ? -3.855 22.607 33.131 1.00 43.12 341 GLU A CA 1
ATOM 2730 C C . GLU A 1 341 ? -2.611 22.876 33.978 1.00 43.12 341 GLU A C 1
ATOM 2732 O O . GLU A 1 341 ? -2.689 23.462 35.061 1.00 43.12 341 GLU A O 1
ATOM 2737 N N . ARG A 1 342 ? -1.470 22.399 33.492 1.00 30.41 342 ARG A N 1
ATOM 2738 C CA . ARG A 1 342 ? -0.142 22.828 33.910 1.00 30.41 342 ARG A CA 1
ATOM 2739 C C . ARG A 1 342 ? 0.707 22.885 32.655 1.00 30.41 342 ARG A C 1
ATOM 2741 O O . ARG A 1 342 ? 0.557 22.046 31.772 1.00 30.41 342 ARG A O 1
ATOM 2748 N N . GLU A 1 343 ? 1.566 23.882 32.602 1.00 38.62 343 GLU A N 1
ATOM 2749 C CA . GLU A 1 343 ? 2.722 23.937 31.716 1.00 38.62 343 GLU A CA 1
ATOM 2750 C C . GLU A 1 343 ? 3.548 22.660 31.966 1.00 38.62 343 GLU A C 1
ATOM 2752 O O . GLU A 1 343 ? 3.811 22.327 33.126 1.00 38.62 343 GLU A O 1
ATOM 2757 N N . VAL A 1 344 ? 3.852 21.868 30.927 1.00 33.66 344 VAL A N 1
ATOM 2758 C CA . VAL A 1 344 ? 4.534 20.572 31.110 1.00 33.66 344 VAL A CA 1
ATOM 2759 C C . VAL A 1 344 ? 5.824 20.507 30.313 1.00 33.66 344 VAL A C 1
ATOM 2761 O O . VAL A 1 344 ? 5.833 20.152 29.135 1.00 33.66 344 VAL A O 1
ATOM 2764 N N . THR A 1 345 ? 6.923 20.761 31.013 1.00 36.47 345 THR A N 1
ATOM 2765 C CA . THR A 1 345 ? 8.277 20.477 30.549 1.00 36.47 345 THR A CA 1
ATOM 2766 C C . THR A 1 345 ? 8.409 18.986 30.234 1.00 36.47 345 THR A C 1
ATOM 2768 O O . THR A 1 345 ? 8.128 18.129 31.077 1.00 36.47 345 THR A O 1
ATOM 2771 N N . ILE A 1 346 ? 8.835 18.652 29.015 1.00 44.19 346 ILE A N 1
ATOM 2772 C CA . ILE A 1 346 ? 9.229 17.278 28.679 1.00 44.19 346 ILE A CA 1
ATOM 2773 C C . ILE A 1 346 ? 10.520 16.983 29.465 1.00 44.19 346 ILE A C 1
ATOM 2775 O O . ILE A 1 346 ? 11.436 17.799 29.391 1.00 44.19 346 ILE A O 1
ATOM 2779 N N . PRO A 1 347 ? 10.635 15.863 30.207 1.00 49.94 347 PRO A N 1
ATOM 2780 C CA . PRO A 1 347 ? 11.865 15.543 30.927 1.00 49.94 347 PRO A CA 1
ATOM 2781 C C . PRO A 1 347 ? 13.062 15.505 29.974 1.00 49.94 347 PRO A C 1
ATOM 2783 O O . PRO A 1 347 ? 13.009 14.800 28.963 1.00 49.94 347 PRO A O 1
ATOM 2786 N N . ASN A 1 348 ? 14.130 16.241 30.300 1.00 44.50 348 ASN A N 1
ATOM 2787 C CA . ASN A 1 348 ? 15.307 16.380 29.435 1.00 44.50 348 ASN A CA 1
ATOM 2788 C C . ASN A 1 348 ? 15.879 15.012 29.027 1.00 44.50 348 ASN A C 1
ATOM 2790 O O . ASN A 1 348 ? 16.210 14.828 27.869 1.00 44.50 348 ASN A O 1
ATOM 2794 N N . GLU A 1 349 ? 15.874 14.020 29.920 1.00 46.41 349 GLU A N 1
ATOM 2795 C CA . GLU A 1 349 ? 16.275 12.630 29.643 1.00 46.41 349 GLU A CA 1
ATOM 2796 C C . GLU A 1 349 ? 15.533 12.002 28.448 1.00 46.41 349 GLU A C 1
ATOM 2798 O O . GLU A 1 349 ? 16.135 11.320 27.624 1.00 46.41 349 GLU A O 1
ATOM 2803 N N . LEU A 1 350 ? 14.225 12.250 28.312 1.00 48.16 350 LEU A N 1
ATOM 2804 C CA . LEU A 1 350 ? 13.432 11.764 27.179 1.00 48.16 350 LEU A CA 1
ATOM 2805 C C . LEU A 1 350 ? 13.722 12.550 25.899 1.00 48.16 350 LEU A C 1
ATOM 2807 O O . LEU A 1 350 ? 13.663 11.967 24.819 1.00 48.16 350 LEU A O 1
ATOM 2811 N N . ILE A 1 351 ? 14.041 13.844 26.008 1.00 51.06 351 ILE A N 1
ATOM 2812 C CA . ILE A 1 351 ? 14.523 14.637 24.872 1.00 51.06 351 ILE A CA 1
ATOM 2813 C C . ILE A 1 351 ? 15.881 14.091 24.419 1.00 51.06 351 ILE A C 1
ATOM 2815 O O . ILE A 1 351 ? 16.028 13.802 23.239 1.00 51.06 351 ILE A O 1
ATOM 2819 N N . THR A 1 352 ? 16.825 13.864 25.335 1.00 49.25 352 THR A N 1
ATOM 2820 C CA . THR A 1 352 ? 18.149 13.292 25.057 1.00 49.25 352 THR A CA 1
ATOM 2821 C C . THR A 1 352 ? 18.039 11.913 24.418 1.00 49.25 352 THR A C 1
ATOM 2823 O O . THR A 1 352 ? 18.603 11.714 23.352 1.00 49.25 352 THR A O 1
ATOM 2826 N N . ILE A 1 353 ? 17.229 10.995 24.963 1.00 50.75 353 ILE A N 1
ATOM 2827 C CA . ILE A 1 353 ? 16.989 9.677 24.346 1.00 50.75 353 ILE A CA 1
ATOM 2828 C C . ILE A 1 353 ? 16.419 9.821 22.927 1.00 50.75 353 ILE A C 1
ATOM 2830 O O . ILE A 1 353 ? 16.834 9.099 22.025 1.00 50.75 353 ILE A O 1
ATOM 2834 N N . ILE A 1 354 ? 15.479 10.745 22.698 1.00 51.97 354 ILE A N 1
ATOM 2835 C CA . ILE A 1 354 ? 14.913 10.976 21.360 1.00 51.97 354 ILE A CA 1
ATOM 2836 C C . ILE A 1 354 ? 15.953 11.596 20.416 1.00 51.97 354 ILE A C 1
ATOM 2838 O O . ILE A 1 354 ? 16.020 11.175 19.266 1.00 51.97 354 ILE A O 1
ATOM 2842 N N . ILE A 1 355 ? 16.767 12.550 20.876 1.00 52.28 355 ILE A N 1
ATOM 2843 C CA . ILE A 1 355 ? 17.812 13.208 20.080 1.00 52.28 355 ILE A CA 1
ATOM 2844 C C . ILE A 1 355 ? 18.933 12.222 19.751 1.00 52.28 355 ILE A C 1
ATOM 2846 O O . ILE A 1 355 ? 19.171 11.993 18.574 1.00 52.28 355 ILE A O 1
ATOM 2850 N N . GLU A 1 356 ? 19.535 11.551 20.736 1.00 52.38 356 GLU A N 1
ATOM 2851 C CA . GLU A 1 356 ? 20.571 10.531 20.518 1.00 52.38 356 GLU A CA 1
ATOM 2852 C C . GLU A 1 356 ? 20.102 9.422 19.571 1.00 52.38 356 GLU A C 1
ATOM 2854 O O . GLU A 1 356 ? 20.871 8.920 18.750 1.00 52.38 356 GLU A O 1
ATOM 2859 N N . TYR A 1 357 ? 18.835 9.016 19.677 1.00 51.44 357 TYR A N 1
ATOM 2860 C CA . TYR A 1 357 ? 18.276 7.978 18.823 1.00 51.44 357 TYR A CA 1
ATOM 2861 C C . TYR A 1 357 ? 17.940 8.495 17.414 1.00 51.44 357 TYR A C 1
ATOM 2863 O O . TYR A 1 357 ? 18.166 7.794 16.425 1.00 51.44 357 TYR A O 1
ATOM 2871 N N . CYS A 1 358 ? 17.474 9.741 17.292 1.00 50.06 358 CYS A N 1
ATOM 2872 C CA . CYS A 1 358 ? 17.353 10.421 16.006 1.00 50.06 358 CYS A CA 1
ATOM 2873 C C . CYS A 1 358 ? 18.720 10.618 15.341 1.00 50.06 358 CYS A C 1
ATOM 2875 O O . CYS A 1 358 ? 18.815 10.368 14.146 1.00 50.06 358 CYS A O 1
ATOM 2877 N N . ASP A 1 359 ? 19.767 10.969 16.086 1.00 45.47 359 ASP A N 1
ATOM 2878 C CA . ASP A 1 359 ? 21.135 11.154 15.592 1.00 45.47 359 ASP A CA 1
ATOM 2879 C C . ASP A 1 359 ? 21.806 9.824 15.218 1.00 45.47 359 ASP A C 1
ATOM 2881 O O . ASP A 1 359 ? 22.594 9.789 14.277 1.00 45.47 359 ASP A O 1
ATOM 2885 N N . LYS A 1 360 ? 21.436 8.701 15.853 1.00 46.00 360 LYS A N 1
ATOM 2886 C CA . LYS A 1 360 ? 21.837 7.342 15.427 1.00 46.00 360 LYS A CA 1
ATOM 2887 C C . LYS A 1 360 ? 21.104 6.855 14.169 1.00 46.00 360 LYS A C 1
ATOM 2889 O O . LYS A 1 360 ? 21.676 6.103 13.386 1.00 46.00 360 LYS A O 1
ATOM 2894 N N . LEU A 1 361 ? 19.869 7.306 13.930 1.00 43.22 361 LEU A N 1
ATOM 2895 C CA . LEU A 1 361 ? 19.115 7.030 12.694 1.00 43.22 361 LEU A CA 1
ATOM 2896 C C . LEU A 1 361 ? 19.370 8.042 11.572 1.00 43.22 361 LEU A C 1
ATOM 2898 O O . LEU A 1 361 ? 19.090 7.752 10.408 1.00 43.22 361 LEU A O 1
ATOM 2902 N N . HIS A 1 362 ? 19.907 9.219 11.889 1.00 42.09 362 HIS A N 1
ATOM 2903 C CA . HIS A 1 362 ? 20.212 10.268 10.921 1.00 42.09 362 HIS A CA 1
ATOM 2904 C C . HIS A 1 362 ? 21.166 9.774 9.806 1.00 42.09 362 HIS A C 1
ATOM 2906 O O . HIS A 1 362 ? 20.882 10.062 8.641 1.00 42.09 362 HIS A O 1
ATOM 2912 N N . PRO A 1 363 ? 22.215 8.967 10.083 1.00 40.03 363 PRO A N 1
ATOM 2913 C CA . PRO A 1 363 ? 23.037 8.320 9.057 1.00 40.03 363 PRO A CA 1
ATOM 2914 C C . PRO A 1 363 ? 22.274 7.345 8.147 1.00 40.03 363 PRO A C 1
ATOM 2916 O O . PRO A 1 363 ? 22.622 7.221 6.975 1.00 40.03 363 PRO A O 1
ATOM 2919 N N . LEU A 1 364 ? 21.248 6.660 8.667 1.00 39.62 364 LEU A N 1
ATOM 2920 C CA . LEU A 1 364 ? 20.525 5.586 7.968 1.00 39.62 364 LEU A CA 1
ATOM 2921 C C . LEU A 1 364 ? 19.327 6.080 7.141 1.00 39.62 364 LEU A C 1
ATOM 2923 O O . LEU A 1 364 ? 18.977 5.449 6.147 1.00 39.62 364 LEU A O 1
ATOM 2927 N N . LEU A 1 365 ? 18.693 7.187 7.547 1.00 38.66 365 LEU A N 1
ATOM 2928 C CA . LEU A 1 365 ? 17.422 7.654 6.970 1.00 38.66 365 LEU A CA 1
ATOM 2929 C C . LEU A 1 365 ? 17.441 9.103 6.450 1.00 38.66 365 LEU A C 1
ATOM 2931 O O . LEU A 1 365 ? 16.477 9.526 5.807 1.00 38.66 365 LEU A O 1
ATOM 2935 N N . PHE A 1 366 ? 18.490 9.890 6.733 1.00 37.75 366 PHE A N 1
ATOM 2936 C CA . PHE A 1 366 ? 18.493 11.340 6.498 1.00 37.75 366 PHE A CA 1
ATOM 2937 C C . PHE A 1 366 ? 19.853 11.891 6.048 1.00 37.75 366 PHE A C 1
ATOM 2939 O O . PHE A 1 366 ? 20.617 12.436 6.841 1.00 37.75 366 PHE A O 1
ATOM 2946 N N . ILE A 1 367 ? 20.124 11.883 4.739 1.00 35.41 367 ILE A N 1
ATOM 2947 C CA . ILE A 1 367 ? 21.242 12.657 4.178 1.00 35.41 367 ILE A CA 1
ATOM 2948 C C . ILE A 1 367 ? 20.758 13.572 3.048 1.00 35.41 367 ILE A C 1
ATOM 2950 O O . ILE A 1 367 ? 20.489 13.128 1.935 1.00 35.41 367 ILE A O 1
ATOM 2954 N N . ASN A 1 368 ? 20.688 14.873 3.340 1.00 27.39 368 ASN A N 1
ATOM 2955 C CA . ASN A 1 368 ? 21.579 15.854 2.707 1.00 27.39 368 ASN A CA 1
ATOM 2956 C C . ASN A 1 368 ? 21.513 17.218 3.416 1.00 27.39 368 ASN A C 1
ATOM 2958 O O . ASN A 1 368 ? 20.431 17.711 3.743 1.00 27.39 368 ASN A O 1
ATOM 2962 N N . LYS A 1 369 ? 22.692 17.823 3.597 1.00 27.11 369 LYS A N 1
ATOM 2963 C CA . LYS A 1 369 ? 22.852 19.284 3.617 1.00 27.11 369 LYS A CA 1
ATOM 2964 C C . LYS A 1 369 ? 22.887 19.780 2.170 1.00 27.11 369 LYS A C 1
ATOM 2966 O O . LYS A 1 369 ? 23.432 19.031 1.332 1.00 27.11 369 LYS A O 1
#